Protein AF-A0A947G4M3-F1 (afdb_monomer_lite)

Foldseek 3Di:
DDDDDDDPPPPPPPPPPPPPPPPPPQAFFQAPLFPLCVVVQLFRWGFWDWDDDPPDLKIKIKTWTRKLDDFQFDRDQQKKKKKKKWAAAPDPDDIQIKIWIWGWDDGSFIKIWIFIGSVPDTQFIWIDTAQDFTATDQVDDDDDDPDDDRNGFKIKHKGKDQDPHFALVQLVLQLLVVCLVCVVVFDADPLLATPDDLLRLQLSLVSRQFNDPDSPDDTHGRGGPRPPMMIIMMMMMGRNVSRHPNHDDMAIKMWMDGPRFTQAIGRGHCQLNQQQLSNPNPVVVSSVRSRVCGRCPDPVCNVVSVVSNSNSVSHNVSSPPVPD

Secondary structure (DSSP, 8-state):
------------------------------TT-SHHHHT-TTT-EEEEEEEEPTTSSEEEEEEEESTTPPTTPPPPSSEEEEEEEEEE-SSSSPPEEEEEEEEEESSSS-EEEEEEE-SSSEEEEEEEETTS-EEPPPSS-----TTSPP-SSEEEEEEEEE------HHHHHHHHHHHHHHGGG--B-TTS-B---HHHHHHHHHHHTEE-SSTTS-PEEP--TTTT-EEEEEEEEEEGGGS-TT-SEEEEEEEEEETTEEEEEESSTTHHHHHSSTT-S-HHHHHHHHHHHHT--SGGGGGGGHHHHHHHHHHHHTT-TT--

pLDDT: mean 82.11, std 19.05, range [27.27, 98.81]

Sequence (324 aa):
MKRLVFILAGIAALVTGYLVIPQHAPEAADHADSPALSTNAAADIADVYAFTNNGSNKVNLIMTFDRGAAAGTDFDTTTNYTFNLASSDGGTGTAVNYTVDCTFAGSGTQTIDCVLSDGTNDIATISGNVGDDLCSAGGGGGGGGGGGGCAGDLRALADVFDDPFFFNAAGFVETVGTVKSVASTLEFNDQGCPDLDADTAGALAGCLGSACDDFGGDNGAASDSFAGQNVRAIVLQVTRDSIDGGGDILAFWGSTAQGGNQIDRAGRPAISTALVGTFDGDSTAGDARKDAYNAAADRSMWQSFAADIQTSLAILDALDSSGE

Structure (mmCIF, N/CA/C/O backbone):
data_AF-A0A947G4M3-F1
#
_entry.id   AF-A0A947G4M3-F1
#
loop_
_atom_site.group_PDB
_atom_site.id
_atom_site.type_symbol
_atom_site.label_atom_id
_atom_site.label_alt_id
_atom_site.label_comp_id
_atom_site.label_asym_id
_atom_site.label_entity_id
_atom_site.label_seq_id
_atom_site.pdbx_PDB_ins_code
_atom_site.Cartn_x
_atom_site.Cartn_y
_atom_site.Cartn_z
_atom_site.occupancy
_atom_site.B_iso_or_equiv
_atom_site.auth_seq_id
_atom_site.auth_comp_id
_atom_site.auth_asym_id
_atom_site.auth_atom_id
_atom_site.pdbx_PDB_model_num
ATOM 1 N N . MET A 1 1 ? -29.381 -73.019 -27.266 1.00 34.22 1 MET A N 1
ATOM 2 C CA . MET A 1 1 ? -28.160 -72.766 -28.061 1.00 34.22 1 MET A CA 1
ATOM 3 C C . MET A 1 1 ? -27.805 -71.291 -27.955 1.00 34.22 1 MET A C 1
ATOM 5 O O . MET A 1 1 ? -28.628 -70.505 -28.383 1.00 34.22 1 MET A O 1
ATOM 9 N N . LYS A 1 2 ? -26.599 -70.986 -27.439 1.00 31.97 2 LYS A N 1
ATOM 10 C CA . LYS A 1 2 ? -25.806 -69.738 -27.582 1.00 31.97 2 LYS A CA 1
ATOM 11 C C . LYS A 1 2 ? -26.442 -68.428 -27.062 1.00 31.97 2 LYS A C 1
ATOM 13 O O . LYS A 1 2 ? -27.565 -68.127 -27.406 1.00 31.97 2 LYS A O 1
ATOM 18 N N . ARG A 1 3 ? -25.784 -67.533 -26.324 1.00 30.86 3 ARG A N 1
ATOM 19 C CA . ARG A 1 3 ? -24.483 -67.432 -25.637 1.00 30.86 3 ARG A CA 1
ATOM 20 C C . ARG A 1 3 ? -24.624 -66.184 -24.741 1.00 30.86 3 ARG A C 1
ATOM 22 O O . ARG A 1 3 ? -25.141 -65.179 -25.215 1.00 30.86 3 ARG A O 1
ATOM 29 N N . LEU A 1 4 ? -24.179 -66.263 -23.486 1.00 37.31 4 LEU A N 1
ATOM 30 C CA . LEU A 1 4 ? -23.982 -65.105 -22.608 1.00 37.31 4 LEU A CA 1
ATOM 31 C C . LEU A 1 4 ? -23.005 -64.113 -23.257 1.00 37.31 4 LEU A C 1
ATOM 33 O O . LEU A 1 4 ? -21.943 -64.527 -23.722 1.00 37.31 4 LEU A O 1
ATOM 37 N N . VAL A 1 5 ? -23.332 -62.823 -23.209 1.00 35.22 5 VAL A N 1
ATOM 38 C CA . VAL A 1 5 ? -22.374 -61.726 -23.387 1.00 35.22 5 VAL A CA 1
ATOM 39 C C . VAL A 1 5 ? -22.570 -60.776 -22.209 1.00 35.22 5 VAL A C 1
ATOM 41 O O . VAL A 1 5 ? -23.589 -60.100 -22.109 1.00 35.22 5 VAL A O 1
ATOM 44 N N . PHE A 1 6 ? -21.605 -60.781 -21.291 1.00 35.03 6 PHE A N 1
ATOM 45 C CA . PHE A 1 6 ? -21.450 -59.761 -20.261 1.00 35.03 6 PHE A CA 1
ATOM 46 C C . PHE A 1 6 ? -20.849 -58.512 -20.915 1.00 35.03 6 PHE A C 1
ATOM 48 O O . PHE A 1 6 ? -19.744 -58.582 -21.449 1.00 35.03 6 PHE A O 1
ATOM 55 N N . ILE A 1 7 ? -21.549 -57.379 -20.853 1.00 35.72 7 ILE A N 1
ATOM 56 C CA . ILE A 1 7 ? -20.948 -56.057 -21.059 1.00 35.72 7 ILE A CA 1
ATOM 57 C C . ILE A 1 7 ? -21.072 -55.316 -19.731 1.00 35.72 7 ILE A C 1
ATOM 59 O O . ILE A 1 7 ? -22.136 -54.821 -19.370 1.00 35.72 7 ILE A O 1
ATOM 63 N N . LEU A 1 8 ? -19.970 -55.298 -18.984 1.00 34.06 8 LEU A N 1
ATOM 64 C CA . LEU A 1 8 ? -19.735 -54.362 -17.892 1.00 34.06 8 LEU A CA 1
ATOM 65 C C . LEU A 1 8 ? -19.550 -52.972 -18.513 1.00 34.06 8 LEU A C 1
ATOM 67 O O . LEU A 1 8 ? -18.467 -52.640 -18.984 1.00 34.06 8 LEU A O 1
ATOM 71 N N . ALA A 1 9 ? -20.613 -52.172 -18.536 1.00 35.53 9 ALA A N 1
ATOM 72 C CA . ALA A 1 9 ? -20.498 -50.733 -18.722 1.00 35.53 9 ALA A CA 1
ATOM 73 C C . ALA A 1 9 ? -20.225 -50.113 -17.345 1.00 35.53 9 ALA A C 1
ATOM 75 O O . ALA A 1 9 ? -21.141 -49.857 -16.567 1.00 35.53 9 ALA A O 1
ATOM 76 N N . GLY A 1 10 ? -18.941 -49.946 -17.023 1.00 31.30 10 GLY A N 1
ATOM 77 C CA . GLY A 1 10 ? -18.511 -49.120 -15.903 1.00 31.30 10 GLY A CA 1
ATOM 78 C C . GLY A 1 10 ? -18.852 -47.665 -16.202 1.00 31.30 10 GLY A C 1
ATOM 79 O O . GLY A 1 10 ? -18.231 -47.044 -17.060 1.00 31.30 10 GLY A O 1
ATOM 80 N N . ILE A 1 11 ? -19.852 -47.131 -15.506 1.00 36.38 11 ILE A N 1
ATOM 81 C CA . ILE A 1 11 ? -20.107 -45.693 -15.447 1.00 36.38 11 ILE A CA 1
ATOM 82 C C . ILE A 1 11 ? -19.030 -45.113 -14.528 1.00 36.38 11 ILE A C 1
ATOM 84 O O . ILE A 1 11 ? -19.179 -45.088 -13.309 1.00 36.38 11 ILE A O 1
ATOM 88 N N . ALA A 1 12 ? -17.909 -44.697 -15.112 1.00 34.16 12 ALA A N 1
ATOM 89 C CA . ALA A 1 12 ? -17.007 -43.762 -14.461 1.00 34.16 12 ALA A CA 1
ATOM 90 C C . ALA A 1 12 ? -17.687 -42.388 -14.506 1.00 34.16 12 ALA A C 1
ATOM 92 O O . ALA A 1 12 ? -17.648 -41.693 -15.520 1.00 34.16 12 ALA A O 1
ATOM 93 N N . ALA A 1 13 ? -18.375 -42.030 -13.422 1.00 36.47 13 ALA A N 1
ATOM 94 C CA . ALA A 1 13 ? -18.811 -40.664 -13.189 1.00 36.47 13 ALA A CA 1
ATOM 95 C C . ALA A 1 13 ? -17.555 -39.806 -12.981 1.00 36.47 13 ALA A C 1
ATOM 97 O O . ALA A 1 13 ? -16.983 -39.769 -11.894 1.00 36.47 13 ALA A O 1
ATOM 98 N N . LEU A 1 14 ? -17.095 -39.159 -14.052 1.00 34.31 14 LEU A N 1
ATOM 99 C CA . LEU A 1 14 ? -16.102 -38.098 -13.980 1.00 34.31 14 LEU A CA 1
ATOM 100 C C . LEU A 1 14 ? -16.810 -36.870 -13.392 1.00 34.31 14 LEU A C 1
ATOM 102 O O . LEU A 1 14 ? -17.376 -36.047 -14.105 1.00 34.31 14 LEU A O 1
ATOM 106 N N . VAL A 1 15 ? -16.855 -36.802 -12.062 1.00 35.06 15 VAL A N 1
ATOM 107 C CA . VAL A 1 15 ? -17.180 -35.571 -11.344 1.00 35.06 15 VAL A CA 1
ATOM 108 C C . VAL A 1 15 ? -15.937 -34.699 -11.442 1.00 35.06 15 VAL A C 1
ATOM 110 O O . VAL A 1 15 ? -15.030 -34.786 -10.618 1.00 35.06 15 VAL A O 1
ATOM 113 N N . THR A 1 16 ? -15.858 -33.891 -12.496 1.00 40.84 16 THR A N 1
ATOM 114 C CA . THR A 1 16 ? -14.915 -32.776 -12.555 1.00 40.84 16 THR A CA 1
ATOM 115 C C . THR A 1 16 ? -15.426 -31.725 -11.574 1.00 40.84 16 THR A C 1
ATOM 117 O O . THR A 1 16 ? -16.163 -30.813 -11.939 1.00 40.84 16 THR A O 1
ATOM 120 N N . GLY A 1 17 ? -15.114 -31.913 -10.292 1.00 33.78 17 GLY A N 1
ATOM 121 C CA . GLY A 1 17 ? -15.276 -30.879 -9.286 1.00 33.78 17 GLY A CA 1
ATOM 122 C C . GLY A 1 17 ? -14.317 -29.750 -9.629 1.00 33.78 17 GLY A C 1
ATOM 123 O O . GLY A 1 17 ? -13.141 -29.812 -9.285 1.00 33.78 17 GLY A O 1
ATOM 124 N N . TYR A 1 18 ? -14.806 -28.741 -10.346 1.00 29.23 18 TYR A N 1
ATOM 125 C CA . TYR A 1 18 ? -14.181 -27.430 -10.309 1.00 29.23 18 TYR A CA 1
ATOM 126 C C . TYR A 1 18 ? -14.318 -26.946 -8.870 1.00 29.23 18 TYR A C 1
ATOM 128 O O . TYR A 1 18 ? -15.398 -26.549 -8.434 1.00 29.23 18 TYR A O 1
ATOM 136 N N . LEU A 1 19 ? -13.226 -27.045 -8.117 1.00 27.27 19 LEU A N 1
ATOM 137 C CA . LEU A 1 19 ? -13.048 -26.268 -6.906 1.00 27.27 19 LEU A CA 1
ATOM 138 C C . LEU A 1 19 ? -13.028 -24.806 -7.371 1.00 27.27 19 LEU A C 1
ATOM 140 O O . LEU A 1 19 ? -12.007 -24.304 -7.838 1.00 27.27 19 LEU A O 1
ATOM 144 N N . VAL A 1 20 ? -14.185 -24.146 -7.342 1.00 27.91 20 VAL A N 1
ATOM 145 C CA . VAL A 1 20 ? -14.238 -22.687 -7.360 1.00 27.91 20 VAL A CA 1
ATOM 146 C C . VAL A 1 20 ? -13.689 -22.288 -6.002 1.00 27.91 20 VAL A C 1
ATOM 148 O O . VAL A 1 20 ? -14.413 -22.268 -5.014 1.00 27.91 20 VAL A O 1
ATOM 151 N N . ILE A 1 21 ? -12.374 -22.093 -5.931 1.00 28.89 21 ILE A N 1
ATOM 152 C CA . ILE A 1 21 ? -11.788 -21.341 -4.832 1.00 28.89 21 ILE A CA 1
ATOM 153 C C . ILE A 1 21 ? -12.381 -19.941 -5.016 1.00 28.89 21 ILE A C 1
ATOM 155 O O . ILE A 1 21 ? -12.130 -19.356 -6.075 1.00 28.89 21 ILE A O 1
ATOM 159 N N . PRO A 1 22 ? -13.219 -19.424 -4.097 1.00 28.89 22 PRO A N 1
ATOM 160 C CA . PRO A 1 22 ? -13.542 -18.008 -4.115 1.00 28.89 22 PRO A CA 1
ATOM 161 C C . PRO A 1 22 ? -12.207 -17.271 -4.150 1.00 28.89 22 PRO A C 1
ATOM 163 O O . PRO A 1 22 ? -11.372 -17.421 -3.254 1.00 28.89 22 PRO A O 1
ATOM 166 N N . GLN A 1 23 ? -11.962 -16.574 -5.257 1.00 29.42 23 GLN A N 1
ATOM 167 C CA . GLN A 1 23 ? -10.888 -15.606 -5.338 1.00 29.42 23 GLN A CA 1
ATOM 168 C C . GLN A 1 23 ? -11.319 -14.495 -4.392 1.00 29.42 23 GLN A C 1
ATOM 170 O O . GLN A 1 23 ? -12.015 -13.575 -4.800 1.00 29.42 23 GLN A O 1
ATOM 175 N N . HIS A 1 24 ? -11.017 -14.654 -3.104 1.00 28.59 24 HIS A N 1
ATOM 176 C CA . HIS A 1 24 ? -11.050 -13.548 -2.170 1.00 28.59 24 HIS A CA 1
ATOM 177 C C . HIS A 1 24 ? -9.995 -12.584 -2.703 1.00 28.59 24 HIS A C 1
ATOM 179 O O . HIS A 1 24 ? -8.794 -12.819 -2.545 1.00 28.59 24 HIS A O 1
ATOM 185 N N . ALA A 1 25 ? -10.440 -11.574 -3.451 1.00 33.16 25 ALA A N 1
ATOM 186 C CA . ALA A 1 25 ? -9.630 -10.391 -3.623 1.00 33.16 25 ALA A CA 1
ATOM 187 C C . ALA A 1 25 ? -9.327 -9.905 -2.196 1.00 33.16 25 ALA A C 1
ATOM 189 O O . ALA A 1 25 ? -10.236 -9.888 -1.365 1.00 33.16 25 ALA A O 1
ATOM 190 N N . PRO A 1 26 ? -8.063 -9.650 -1.836 1.00 29.12 26 PRO A N 1
ATOM 191 C CA . PRO A 1 26 ? -7.777 -9.018 -0.563 1.00 29.12 26 PRO A CA 1
ATOM 192 C C . PRO A 1 26 ? -8.456 -7.646 -0.571 1.00 29.12 26 PRO A C 1
ATOM 194 O O . PRO A 1 26 ? -8.062 -6.755 -1.314 1.00 29.12 26 PRO A O 1
ATOM 197 N N . GLU A 1 27 ? -9.517 -7.541 0.218 1.00 38.78 27 GLU A N 1
ATOM 198 C CA . GLU A 1 27 ? -10.334 -6.356 0.417 1.00 38.78 27 GLU A CA 1
ATOM 199 C C . GLU A 1 27 ? -9.855 -5.677 1.716 1.00 38.78 27 GLU A C 1
ATOM 201 O 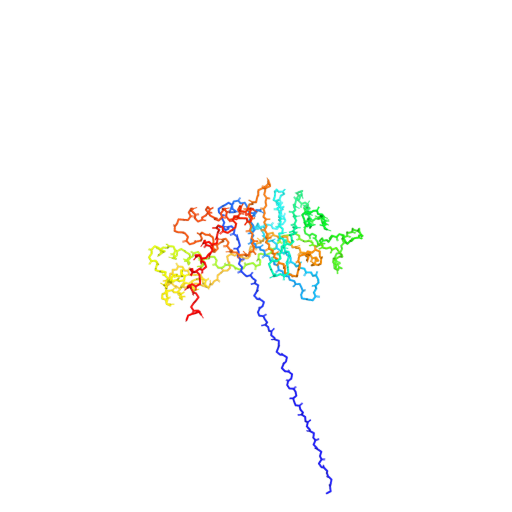O . GLU A 1 27 ? -10.252 -6.082 2.807 1.00 38.78 27 GLU A O 1
ATOM 206 N N . ALA A 1 28 ? -8.992 -4.659 1.622 1.00 44.38 28 ALA A N 1
ATOM 207 C CA . ALA A 1 28 ? -8.872 -3.620 2.659 1.00 44.38 28 ALA A CA 1
ATOM 208 C C . ALA A 1 28 ? -8.360 -2.272 2.050 1.00 44.38 28 ALA A C 1
ATOM 210 O O . ALA A 1 28 ? -7.833 -2.345 0.951 1.00 44.38 28 ALA A O 1
ATOM 211 N N . ALA A 1 29 ? -8.508 -1.110 2.734 1.00 51.3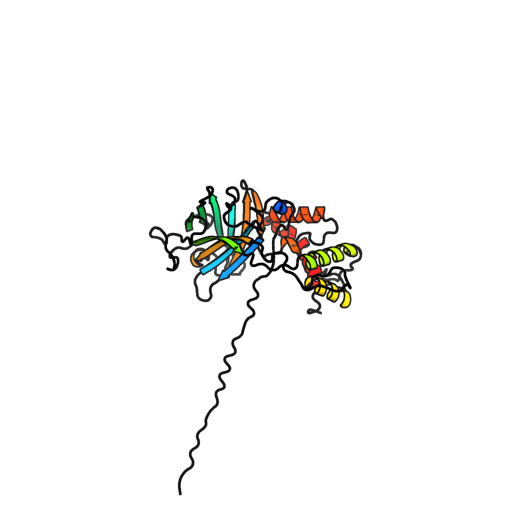8 29 ALA A N 1
ATOM 212 C CA . ALA A 1 29 ? -8.031 0.243 2.326 1.00 51.38 29 ALA A CA 1
ATOM 213 C C . ALA A 1 29 ? -7.074 0.854 3.338 1.00 51.38 29 ALA A C 1
ATOM 215 O O . ALA A 1 29 ? -7.408 0.946 4.520 1.00 51.38 29 ALA A O 1
ATOM 216 N N . ASP A 1 30 ? -5.974 1.418 2.863 1.00 57.88 30 ASP A N 1
ATOM 217 C CA . ASP A 1 30 ? -5.115 2.342 3.617 1.00 57.88 30 ASP A CA 1
ATOM 218 C C . ASP A 1 30 ? -5.505 3.822 3.418 1.00 57.88 30 ASP A C 1
ATOM 220 O O . ASP A 1 30 ? -4.812 4.750 3.809 1.00 57.88 30 ASP A O 1
ATOM 224 N N . HIS A 1 31 ? -6.680 4.048 2.832 1.00 73.12 31 HIS A N 1
ATOM 225 C CA . HIS A 1 31 ? -7.062 5.337 2.292 1.00 73.12 31 HIS A CA 1
ATOM 226 C C . HIS A 1 31 ? -7.220 6.471 3.320 1.00 73.12 31 HIS A C 1
ATOM 228 O O . HIS A 1 31 ? -8.205 6.484 4.067 1.00 73.12 31 HIS A O 1
ATOM 234 N N . ALA A 1 32 ? -6.370 7.508 3.245 1.00 79.56 32 ALA A N 1
ATOM 235 C CA . ALA A 1 32 ? -6.415 8.682 4.124 1.00 79.56 32 ALA A CA 1
ATOM 236 C C . ALA A 1 32 ? -6.554 8.277 5.601 1.00 79.56 32 ALA A C 1
ATOM 238 O O . ALA A 1 32 ? -7.333 8.859 6.365 1.00 79.56 32 ALA A O 1
ATOM 239 N N . ASP A 1 33 ? -5.836 7.221 5.960 1.00 79.81 33 ASP A N 1
ATOM 240 C CA . ASP A 1 33 ? -5.835 6.572 7.261 1.00 79.81 33 ASP A CA 1
ATOM 241 C C . ASP A 1 33 ? -5.362 7.515 8.382 1.00 79.81 33 ASP A C 1
ATOM 243 O O . ASP A 1 33 ? -5.795 7.344 9.528 1.00 79.81 33 ASP A O 1
ATOM 247 N N . SER A 1 34 ? -4.553 8.531 8.052 1.00 84.25 34 SER A N 1
ATOM 248 C CA . SER A 1 34 ? -3.981 9.522 8.965 1.00 84.25 34 SER A CA 1
ATOM 249 C C . SER A 1 34 ? -4.257 10.987 8.559 1.00 84.25 34 SER A C 1
ATOM 251 O O . SER A 1 34 ? -4.496 11.299 7.382 1.00 84.25 34 SER A O 1
ATOM 253 N N . PRO A 1 35 ? -4.199 11.949 9.508 1.00 84.94 35 PRO A N 1
ATOM 254 C CA . PRO A 1 35 ? -4.380 13.364 9.187 1.00 84.94 35 PRO A CA 1
ATOM 255 C C . PRO A 1 35 ? -3.381 13.893 8.160 1.00 84.94 35 PRO A C 1
ATOM 257 O O . PRO A 1 35 ? -3.775 14.679 7.296 1.00 84.94 35 PRO A O 1
ATOM 260 N N . ALA A 1 36 ? -2.109 13.485 8.229 1.00 86.38 36 ALA A N 1
ATOM 261 C CA . ALA A 1 36 ? -1.101 13.942 7.277 1.00 86.38 36 ALA A CA 1
ATOM 262 C C . ALA A 1 36 ? -1.487 13.576 5.833 1.00 86.38 36 ALA A C 1
ATOM 264 O O . ALA A 1 36 ? -1.457 14.437 4.946 1.00 86.38 36 ALA A O 1
ATOM 265 N N . LEU A 1 37 ? -1.935 12.339 5.616 1.00 88.81 37 LEU A N 1
ATOM 266 C CA . LEU A 1 37 ? -2.274 11.814 4.292 1.00 88.81 37 LEU A CA 1
ATOM 267 C C . LEU A 1 37 ? -3.591 12.364 3.7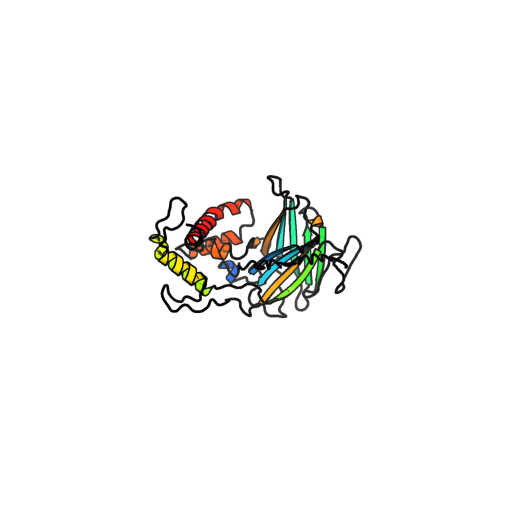53 1.00 88.81 37 LEU A C 1
ATOM 269 O O . LEU A 1 37 ? -3.696 12.645 2.560 1.00 88.81 37 LEU A O 1
ATOM 273 N N . SER A 1 38 ? -4.530 12.720 4.638 1.00 81.19 38 SER A N 1
ATOM 274 C CA . SER A 1 38 ? -5.756 13.433 4.250 1.00 81.19 38 SER A CA 1
ATOM 275 C C . SER A 1 38 ? -5.500 14.765 3.518 1.00 81.19 38 SER A C 1
ATOM 277 O O . SER A 1 38 ? -6.379 15.269 2.815 1.00 81.19 38 SER A O 1
ATOM 279 N N . THR A 1 39 ? -4.296 15.333 3.665 1.00 85.38 39 THR A N 1
ATOM 280 C CA . THR A 1 39 ? -3.872 16.588 3.022 1.00 85.38 39 THR A CA 1
ATOM 281 C C . THR A 1 39 ? -2.834 16.410 1.910 1.00 85.38 39 THR A C 1
ATOM 283 O O . THR A 1 39 ? -2.484 17.392 1.256 1.00 85.38 39 THR A O 1
ATOM 286 N N . ASN A 1 40 ? -2.360 15.184 1.666 1.00 92.00 40 ASN A N 1
ATOM 287 C CA . ASN A 1 40 ? -1.305 14.872 0.700 1.00 92.00 40 ASN A CA 1
ATOM 288 C C . ASN A 1 40 ? -1.665 13.631 -0.127 1.00 92.00 40 ASN A C 1
ATOM 290 O O . ASN A 1 40 ? -0.992 12.606 -0.058 1.00 92.00 40 ASN A O 1
ATOM 294 N N . ALA A 1 41 ? -2.728 13.746 -0.926 1.00 91.38 41 ALA A N 1
ATOM 295 C CA . ALA A 1 41 ? -3.294 12.629 -1.684 1.00 91.38 41 ALA A CA 1
ATOM 296 C C . ALA A 1 41 ? -2.282 11.933 -2.616 1.00 91.38 41 ALA A C 1
ATOM 298 O O . ALA A 1 41 ? -2.358 10.729 -2.818 1.00 91.38 41 ALA A O 1
ATOM 299 N N . ALA A 1 42 ? -1.292 12.662 -3.141 1.00 94.62 42 ALA A N 1
ATOM 300 C CA . ALA A 1 42 ? -0.253 12.082 -3.990 1.00 94.62 42 ALA A CA 1
ATOM 301 C C . ALA A 1 42 ? 0.649 11.071 -3.260 1.00 94.62 42 ALA A C 1
ATOM 303 O O . ALA A 1 42 ? 1.174 10.159 -3.890 1.00 94.62 42 ALA A O 1
ATOM 304 N N . ALA A 1 43 ? 0.846 11.244 -1.952 1.00 95.38 43 ALA A N 1
ATOM 305 C CA . ALA A 1 43 ? 1.649 10.346 -1.129 1.00 95.38 43 ALA A CA 1
ATOM 306 C C . ALA A 1 43 ? 0.803 9.327 -0.345 1.00 95.38 43 ALA A C 1
ATOM 308 O O . ALA A 1 43 ? 1.383 8.405 0.216 1.00 95.38 43 ALA A O 1
ATOM 309 N N . ASP A 1 44 ? -0.521 9.497 -0.311 1.00 93.75 44 ASP A N 1
ATOM 310 C CA . ASP A 1 44 ? -1.500 8.605 0.325 1.00 93.75 44 ASP A CA 1
ATOM 311 C C . ASP A 1 44 ? -1.641 7.325 -0.504 1.00 93.75 44 ASP A C 1
ATOM 313 O O . ASP A 1 44 ? -2.280 7.328 -1.563 1.00 93.75 44 ASP A O 1
ATOM 317 N N . ILE A 1 45 ? -0.994 6.249 -0.057 1.00 94.62 45 ILE A N 1
ATOM 318 C CA . ILE A 1 45 ? -1.175 4.917 -0.621 1.00 94.62 45 ILE A CA 1
ATOM 319 C C . ILE A 1 45 ? -2.609 4.507 -0.302 1.00 94.62 45 ILE A C 1
ATOM 321 O O . ILE A 1 45 ? -3.025 4.479 0.846 1.00 94.62 45 ILE A O 1
ATOM 325 N N . ALA A 1 46 ? -3.378 4.171 -1.331 1.00 91.25 46 ALA A N 1
ATOM 326 C CA . ALA A 1 46 ? -4.679 3.559 -1.127 1.00 91.25 46 ALA A CA 1
ATOM 327 C C . ALA A 1 46 ? -4.474 2.088 -0.755 1.00 91.25 46 ALA A C 1
ATOM 329 O O . ALA A 1 46 ? -4.825 1.676 0.345 1.00 91.25 46 ALA A O 1
ATOM 330 N N . ASP A 1 47 ? -3.821 1.311 -1.625 1.00 90.19 47 ASP A N 1
ATOM 331 C CA . ASP A 1 47 ? -3.598 -0.117 -1.414 1.00 90.19 47 ASP A CA 1
ATOM 332 C C . ASP A 1 47 ? -2.304 -0.621 -2.043 1.00 90.19 47 ASP A C 1
ATOM 334 O O . ASP A 1 47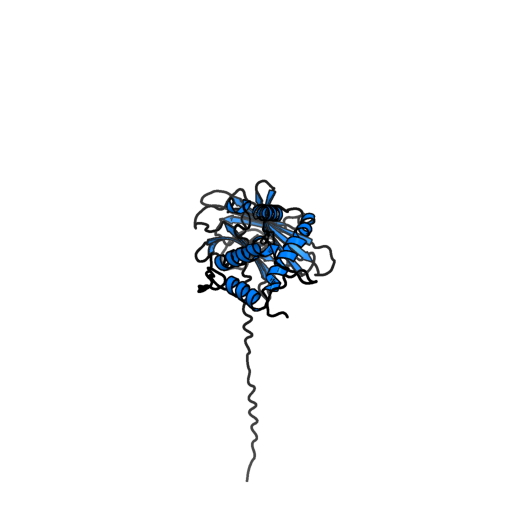 ? -1.711 -0.025 -2.949 1.00 90.19 47 ASP A O 1
ATOM 338 N N . VAL A 1 48 ? -1.924 -1.825 -1.614 1.00 92.75 48 VAL A N 1
ATOM 339 C CA . VAL A 1 48 ? -0.864 -2.608 -2.236 1.00 92.75 48 VAL A CA 1
ATOM 340 C C . VAL A 1 48 ? -1.335 -4.030 -2.533 1.00 92.75 48 VAL A C 1
ATOM 342 O O . VAL A 1 48 ? -1.948 -4.692 -1.695 1.00 92.75 48 VAL A O 1
ATOM 345 N N . TYR A 1 49 ? -0.998 -4.535 -3.719 1.00 92.81 49 TYR A N 1
ATOM 346 C CA . TYR A 1 49 ? -1.331 -5.892 -4.154 1.00 92.81 49 TYR A CA 1
ATOM 347 C C . TYR A 1 49 ? -0.074 -6.620 -4.613 1.00 92.81 49 TYR A C 1
ATOM 349 O O . TYR A 1 49 ? 0.739 -6.064 -5.349 1.00 92.81 49 TYR A O 1
ATOM 357 N N . ALA A 1 50 ? 0.065 -7.888 -4.227 1.00 93.25 50 ALA A N 1
ATOM 358 C CA . ALA A 1 50 ? 1.123 -8.760 -4.721 1.00 93.25 50 ALA A CA 1
ATOM 359 C C . ALA A 1 50 ? 0.584 -10.159 -5.006 1.00 93.25 50 ALA A C 1
ATOM 361 O O . ALA A 1 50 ? -0.041 -10.787 -4.151 1.00 93.25 50 ALA A O 1
ATOM 362 N N . PHE A 1 51 ? 0.838 -10.664 -6.211 1.00 92.81 51 PHE A N 1
ATOM 363 C CA . PHE A 1 51 ? 0.416 -12.005 -6.608 1.00 92.81 51 PHE A CA 1
ATOM 364 C C . PHE A 1 51 ? 1.284 -12.559 -7.736 1.00 92.81 51 PHE A C 1
ATOM 366 O O . PHE A 1 51 ? 1.798 -11.830 -8.583 1.00 92.81 51 PHE A O 1
ATOM 373 N N . THR A 1 52 ? 1.427 -13.880 -7.777 1.00 89.88 52 THR A N 1
ATOM 374 C CA . THR A 1 52 ? 2.134 -14.576 -8.859 1.00 89.88 52 THR A CA 1
ATOM 375 C C . THR A 1 52 ? 1.150 -15.055 -9.918 1.00 89.88 52 THR A C 1
ATOM 377 O O . THR A 1 52 ? 0.018 -15.428 -9.604 1.00 89.88 52 THR A O 1
ATOM 380 N N . ASN A 1 53 ? 1.573 -15.097 -11.185 1.00 80.94 53 ASN A N 1
ATOM 381 C CA . ASN A 1 53 ? 0.799 -15.838 -12.182 1.00 80.94 53 ASN A CA 1
ATOM 382 C C . ASN A 1 53 ? 1.175 -17.317 -12.062 1.00 80.94 53 ASN A C 1
ATOM 384 O O . ASN A 1 53 ? 2.356 -17.666 -12.156 1.00 80.94 53 ASN A O 1
ATOM 388 N N . ASN A 1 54 ? 0.182 -18.182 -11.856 1.00 79.38 54 ASN A N 1
ATOM 389 C CA . ASN A 1 54 ? 0.401 -19.612 -11.655 1.00 79.38 54 ASN A CA 1
ATOM 390 C C . ASN A 1 54 ? 1.230 -20.220 -12.805 1.00 79.38 54 ASN A C 1
ATOM 392 O O . ASN A 1 54 ? 0.908 -20.035 -13.979 1.00 79.38 54 ASN A O 1
ATOM 396 N N . GLY A 1 55 ? 2.308 -20.930 -12.463 1.00 74.00 55 GLY A N 1
ATOM 397 C CA . GLY A 1 55 ? 3.223 -21.546 -13.427 1.00 74.00 55 GLY A CA 1
ATOM 398 C C . GLY A 1 55 ? 4.136 -20.571 -14.183 1.00 74.00 55 GLY A C 1
ATOM 399 O O . GLY A 1 55 ? 4.834 -21.001 -15.098 1.00 74.00 55 GLY A O 1
ATOM 400 N N . SER A 1 56 ? 4.148 -19.282 -13.828 1.00 81.69 56 SER A N 1
ATOM 401 C CA . SER A 1 56 ? 5.056 -18.286 -14.405 1.00 81.69 56 SER A CA 1
ATOM 402 C C . SER A 1 56 ? 6.196 -17.929 -13.451 1.00 81.69 56 SER A C 1
ATOM 404 O O . SER A 1 56 ? 6.056 -18.028 -12.233 1.00 81.69 56 SER A O 1
ATOM 406 N N . ASN A 1 57 ? 7.289 -17.414 -14.013 1.00 88.94 57 ASN A N 1
ATOM 407 C CA . ASN A 1 57 ? 8.391 -16.833 -13.252 1.00 88.94 57 ASN A CA 1
ATOM 408 C C . ASN A 1 57 ? 8.191 -15.334 -12.954 1.00 88.94 57 ASN A C 1
ATOM 410 O O . ASN A 1 57 ? 9.130 -14.543 -13.040 1.00 88.94 57 ASN A O 1
ATOM 414 N N . LYS A 1 58 ? 6.944 -14.906 -12.734 1.00 90.12 58 LYS A N 1
ATOM 415 C CA . LYS A 1 58 ? 6.577 -13.491 -12.645 1.00 90.12 58 LYS A CA 1
ATOM 416 C C . LYS A 1 58 ? 5.773 -13.200 -11.381 1.00 90.12 58 LYS A C 1
ATOM 418 O O . LYS A 1 58 ? 4.826 -13.922 -11.054 1.00 90.12 58 LYS A O 1
ATOM 423 N N . VAL A 1 59 ? 6.139 -12.109 -10.719 1.00 93.56 59 VAL A N 1
ATOM 424 C CA . VAL A 1 59 ? 5.417 -11.509 -9.592 1.00 93.56 59 VAL A CA 1
ATOM 425 C C . VAL A 1 59 ? 4.807 -10.207 -10.087 1.00 93.56 59 VAL A C 1
ATOM 427 O O . VAL A 1 59 ? 5.512 -9.395 -10.679 1.00 93.56 59 VAL A O 1
ATOM 430 N N . ASN A 1 60 ? 3.511 -10.013 -9.873 1.00 95.62 60 ASN A N 1
ATOM 431 C CA . ASN A 1 60 ? 2.841 -8.745 -10.128 1.00 95.62 60 ASN A CA 1
ATOM 432 C C . ASN A 1 60 ? 2.749 -7.980 -8.811 1.00 95.62 60 ASN A C 1
ATOM 434 O O . ASN A 1 60 ? 2.388 -8.573 -7.792 1.00 95.62 60 ASN A O 1
ATOM 438 N N . LEU A 1 61 ? 3.076 -6.694 -8.852 1.00 96.81 61 LEU A N 1
ATOM 439 C CA . LEU A 1 61 ? 3.018 -5.774 -7.723 1.00 96.81 61 LEU A CA 1
ATOM 440 C C . LEU A 1 61 ? 2.212 -4.555 -8.157 1.00 96.81 61 LEU A C 1
ATOM 442 O O . LEU A 1 61 ? 2.428 -4.041 -9.251 1.00 96.81 61 LEU A O 1
ATOM 446 N N . ILE A 1 62 ? 1.289 -4.093 -7.330 1.00 97.06 62 ILE A N 1
ATOM 447 C CA . ILE A 1 62 ? 0.477 -2.912 -7.621 1.00 97.06 62 ILE A CA 1
ATOM 448 C C . ILE A 1 62 ? 0.490 -2.030 -6.383 1.00 97.06 62 ILE A C 1
ATOM 450 O O . ILE A 1 62 ? 0.358 -2.542 -5.274 1.00 97.06 62 ILE A O 1
ATOM 454 N N . MET A 1 63 ? 0.660 -0.729 -6.587 1.00 97.19 63 MET A N 1
ATOM 455 C CA . MET A 1 63 ? 0.445 0.303 -5.577 1.00 97.19 63 MET A CA 1
ATOM 456 C C . MET A 1 63 ? -0.567 1.291 -6.144 1.00 97.19 63 MET A C 1
ATOM 458 O O . MET A 1 63 ? -0.327 1.844 -7.222 1.00 97.19 63 MET A O 1
ATOM 462 N N . THR A 1 64 ? -1.682 1.480 -5.447 1.00 95.69 64 THR A N 1
ATOM 463 C CA . THR A 1 64 ? -2.690 2.501 -5.753 1.00 95.69 64 THR A CA 1
ATOM 464 C C . THR A 1 64 ? -2.510 3.697 -4.817 1.00 95.69 64 THR A C 1
ATOM 466 O O . THR A 1 64 ? -2.001 3.540 -3.710 1.00 95.69 64 THR A O 1
ATOM 469 N N . PHE A 1 65 ? -2.851 4.901 -5.271 1.00 95.12 65 PHE A N 1
ATOM 470 C CA . PHE A 1 65 ? -2.706 6.158 -4.520 1.00 95.12 65 PHE A CA 1
ATOM 471 C C . PHE A 1 65 ? -3.553 7.272 -5.153 1.00 95.12 65 PHE A C 1
ATOM 473 O O . PHE A 1 65 ? -4.113 7.084 -6.232 1.00 95.12 65 PHE A O 1
ATOM 480 N N . ASP A 1 66 ? -3.619 8.446 -4.518 1.00 93.25 66 ASP A N 1
ATOM 481 C CA . ASP A 1 66 ? -4.351 9.632 -5.002 1.00 93.25 66 ASP A CA 1
ATOM 482 C C . ASP A 1 66 ? -5.828 9.355 -5.329 1.00 93.25 66 ASP A C 1
ATOM 484 O O . ASP A 1 66 ? -6.258 9.208 -6.476 1.00 93.25 66 ASP A O 1
ATOM 488 N N . ARG A 1 67 ? -6.627 9.280 -4.271 1.00 87.12 67 ARG A N 1
ATOM 489 C CA . ARG A 1 67 ? -8.072 9.018 -4.318 1.00 87.12 67 ARG A CA 1
ATOM 490 C C . ARG A 1 67 ? -8.862 10.021 -5.105 1.00 87.12 67 ARG A C 1
ATOM 492 O O . ARG A 1 67 ? -8.688 11.231 -4.965 1.00 87.12 67 ARG A O 1
ATOM 499 N N . GLY A 1 68 ? -9.833 9.517 -5.848 1.00 86.94 68 GLY A N 1
ATOM 500 C CA . GLY A 1 68 ? -10.655 10.355 -6.702 1.00 86.94 68 GLY A CA 1
ATOM 501 C C . GLY A 1 68 ? -9.831 11.034 -7.796 1.00 86.94 68 GLY A C 1
ATOM 502 O O . GLY A 1 68 ? -10.237 12.097 -8.275 1.00 86.94 68 GLY A O 1
ATOM 503 N N . ALA A 1 69 ? -8.691 10.448 -8.190 1.00 92.12 69 ALA A N 1
ATOM 504 C CA . ALA A 1 69 ? -7.840 10.993 -9.235 1.00 92.12 69 ALA A CA 1
ATOM 505 C C . ALA A 1 69 ? -8.638 11.237 -10.522 1.00 92.12 69 ALA A C 1
ATOM 507 O O . ALA A 1 69 ? -9.300 10.359 -11.086 1.00 92.12 69 ALA A O 1
ATOM 508 N N . ALA A 1 70 ? -8.561 12.464 -11.027 1.00 90.00 70 ALA A N 1
ATOM 509 C CA . ALA A 1 70 ? -9.208 12.812 -12.279 1.00 90.00 70 ALA A CA 1
ATOM 510 C C . ALA A 1 70 ? -8.394 12.273 -13.464 1.00 90.00 70 ALA A C 1
ATOM 512 O O . ALA A 1 70 ? -7.196 12.541 -13.586 1.00 90.00 70 ALA A O 1
ATOM 513 N N . ALA A 1 71 ? -9.056 11.569 -14.383 1.00 86.94 71 ALA A N 1
ATOM 514 C CA . ALA A 1 71 ? -8.427 11.109 -15.617 1.00 86.94 71 ALA A CA 1
ATOM 515 C C . ALA A 1 71 ? -7.802 12.284 -16.395 1.00 86.94 71 ALA A C 1
ATOM 517 O O . ALA A 1 71 ? -8.384 13.367 -16.494 1.00 86.94 71 ALA A O 1
ATOM 518 N N . GLY A 1 72 ? -6.613 12.063 -16.960 1.00 82.12 72 GLY A N 1
ATOM 519 C CA . GLY A 1 72 ? -5.887 13.070 -17.742 1.00 82.12 72 GLY A CA 1
ATOM 520 C C . GLY A 1 72 ? -5.248 14.195 -16.921 1.00 82.12 72 GLY A C 1
ATOM 521 O O . GLY A 1 72 ? -4.853 15.205 -17.501 1.00 82.12 72 GLY A O 1
ATOM 522 N N . THR A 1 73 ? -5.158 14.049 -15.595 1.00 90.12 73 THR A N 1
ATOM 523 C CA . THR A 1 73 ? -4.360 14.941 -14.743 1.00 90.12 73 THR A CA 1
ATOM 524 C C . THR A 1 73 ? -2.987 14.347 -14.452 1.00 90.12 73 THR A C 1
ATOM 526 O O . THR A 1 73 ? -2.829 13.128 -14.366 1.00 90.12 73 THR A O 1
ATOM 529 N N . ASP A 1 74 ? -2.007 15.228 -14.283 1.00 94.50 74 ASP A N 1
ATOM 530 C CA . ASP A 1 74 ? -0.617 14.868 -14.020 1.00 94.50 74 ASP A CA 1
ATOM 531 C C . ASP A 1 74 ? -0.454 14.160 -12.661 1.00 94.50 74 ASP A C 1
ATOM 533 O O . ASP A 1 74 ? -1.066 14.543 -11.666 1.00 94.50 74 ASP A O 1
ATOM 537 N N . PHE A 1 75 ? 0.399 13.140 -12.630 1.00 97.06 75 PHE A N 1
ATOM 538 C CA . PHE A 1 75 ? 0.976 12.547 -11.430 1.00 97.06 75 PHE A CA 1
ATOM 539 C C . PHE A 1 75 ? 1.903 13.553 -10.743 1.00 97.06 75 PHE A C 1
ATOM 541 O O . PHE A 1 75 ? 2.571 14.361 -11.398 1.00 97.06 75 PHE A O 1
ATOM 548 N N . ASP A 1 76 ? 1.981 13.486 -9.416 1.00 96.88 76 ASP A N 1
ATOM 549 C CA . ASP A 1 76 ? 2.891 14.335 -8.656 1.00 96.88 76 ASP A CA 1
ATOM 550 C C . ASP A 1 76 ? 4.359 14.008 -8.966 1.00 96.88 76 ASP A C 1
ATOM 552 O O . ASP A 1 76 ? 4.780 12.851 -8.938 1.00 96.88 76 ASP A O 1
ATOM 556 N N . THR A 1 77 ? 5.152 15.046 -9.233 1.00 97.75 77 THR A N 1
ATOM 557 C CA . THR A 1 77 ? 6.573 14.915 -9.597 1.00 97.75 77 THR A CA 1
ATOM 558 C C . THR A 1 77 ? 7.515 15.071 -8.401 1.00 97.75 77 THR A C 1
ATOM 560 O O . THR A 1 77 ? 8.723 15.219 -8.582 1.00 97.75 77 THR A O 1
ATOM 563 N N . THR A 1 78 ? 6.984 15.158 -7.180 1.00 97.75 78 THR A N 1
ATOM 564 C CA . THR A 1 78 ? 7.765 15.360 -5.947 1.00 97.75 78 THR A CA 1
ATOM 565 C C . THR A 1 78 ? 7.785 14.129 -5.044 1.00 97.75 78 THR A C 1
ATOM 567 O O . THR A 1 78 ? 8.624 14.042 -4.144 1.00 97.75 78 THR A O 1
ATOM 570 N N . THR A 1 79 ? 6.896 13.178 -5.318 1.00 98.31 79 THR A N 1
ATOM 571 C CA . THR A 1 79 ? 6.719 11.930 -4.586 1.00 98.31 79 THR A CA 1
ATOM 572 C C . THR A 1 79 ? 7.519 10.812 -5.249 1.00 98.31 79 THR A C 1
ATOM 574 O O . THR A 1 79 ? 7.418 10.586 -6.455 1.00 98.31 79 THR A O 1
ATOM 577 N N . ASN A 1 80 ? 8.331 10.121 -4.453 1.00 98.38 80 ASN A N 1
ATOM 578 C CA . ASN A 1 80 ? 8.943 8.849 -4.816 1.00 98.38 80 ASN A CA 1
ATOM 579 C C . ASN A 1 80 ? 8.047 7.711 -4.321 1.00 98.38 80 ASN A C 1
ATOM 581 O O . ASN A 1 80 ? 7.613 7.744 -3.169 1.00 98.38 80 ASN A O 1
ATOM 585 N N . TYR A 1 81 ? 7.808 6.722 -5.175 1.00 98.69 81 TYR A N 1
ATOM 586 C CA . TYR A 1 81 ? 6.998 5.544 -4.888 1.00 98.69 81 TYR A CA 1
ATOM 587 C C . TYR A 1 81 ? 7.911 4.322 -4.879 1.00 98.69 81 TYR A C 1
ATOM 589 O O . TYR A 1 81 ? 8.471 3.953 -5.912 1.00 98.69 81 TYR A O 1
ATOM 597 N N . THR A 1 82 ? 8.056 3.681 -3.723 1.00 98.56 82 THR A N 1
ATOM 598 C CA . THR A 1 82 ? 8.979 2.559 -3.542 1.00 98.56 82 THR A CA 1
ATOM 599 C C . THR A 1 82 ? 8.216 1.275 -3.246 1.00 98.56 82 THR A C 1
ATOM 601 O O . THR A 1 82 ? 7.481 1.169 -2.263 1.00 98.56 82 THR A O 1
ATOM 604 N N . PHE A 1 83 ? 8.445 0.259 -4.072 1.00 98.56 83 PHE A N 1
ATOM 605 C CA . PHE A 1 83 ? 8.044 -1.119 -3.814 1.00 98.56 83 PHE A CA 1
ATOM 606 C C . PHE A 1 83 ? 9.190 -1.808 -3.080 1.00 98.56 83 PHE A C 1
ATOM 608 O O . PHE A 1 83 ? 10.226 -2.106 -3.672 1.00 98.56 83 PHE A O 1
ATOM 615 N N . ASN A 1 84 ? 9.021 -2.058 -1.789 1.00 97.50 84 ASN A N 1
ATOM 616 C CA . ASN A 1 84 ? 10.030 -2.695 -0.960 1.00 97.50 84 ASN A CA 1
ATOM 617 C C . ASN A 1 84 ? 9.816 -4.205 -0.953 1.00 97.50 84 ASN A C 1
ATOM 619 O O . ASN A 1 84 ? 8.742 -4.689 -0.592 1.00 97.50 84 ASN A O 1
ATOM 623 N N . LEU A 1 85 ? 10.858 -4.954 -1.298 1.00 96.38 85 LEU A N 1
ATOM 624 C CA . LEU A 1 85 ? 10.822 -6.406 -1.396 1.00 96.38 85 LEU A CA 1
ATOM 625 C C . LEU A 1 85 ? 11.901 -7.024 -0.512 1.00 96.38 85 LEU A C 1
ATOM 627 O O . LEU A 1 85 ? 12.972 -6.449 -0.306 1.00 96.38 85 LEU A O 1
ATOM 631 N N . ALA A 1 86 ? 11.637 -8.222 -0.006 1.00 94.56 86 ALA A N 1
ATOM 632 C CA . ALA A 1 86 ? 12.659 -9.042 0.627 1.00 94.56 86 ALA A CA 1
ATOM 633 C C . ALA A 1 86 ? 12.442 -10.515 0.292 1.00 94.56 86 ALA A C 1
ATOM 635 O O . ALA A 1 86 ? 11.311 -10.989 0.355 1.00 94.56 86 ALA A O 1
ATOM 636 N N . SER A 1 87 ? 13.514 -11.234 -0.030 1.00 95.25 87 SER A N 1
ATOM 637 C CA . SER A 1 87 ? 13.486 -12.682 -0.248 1.00 95.25 87 SER A CA 1
ATOM 638 C C . SER A 1 87 ? 14.157 -13.436 0.891 1.00 95.25 87 SER A C 1
ATOM 640 O O . SER A 1 87 ? 15.163 -12.982 1.443 1.00 95.25 87 SER A O 1
ATOM 642 N N . SER A 1 88 ? 13.602 -14.590 1.249 1.00 94.19 88 SER A N 1
ATOM 643 C CA . SER A 1 88 ? 14.178 -15.512 2.226 1.00 94.19 88 SER A CA 1
ATOM 644 C C . SER A 1 88 ? 13.817 -16.965 1.910 1.00 94.19 88 SER A C 1
ATOM 646 O O . SER A 1 88 ? 12.933 -17.261 1.105 1.00 94.19 88 SER A O 1
ATOM 648 N N . ASP A 1 89 ? 14.476 -17.899 2.589 1.00 90.56 89 ASP A N 1
ATOM 649 C CA . ASP A 1 89 ? 14.152 -19.326 2.563 1.00 90.56 89 ASP A CA 1
ATOM 650 C C . ASP A 1 89 ? 12.951 -19.691 3.463 1.00 90.56 89 ASP A C 1
ATOM 652 O O . ASP A 1 89 ? 12.620 -20.868 3.612 1.00 90.56 89 ASP A O 1
ATOM 656 N N . GLY A 1 90 ? 12.298 -18.697 4.082 1.00 78.62 90 GLY A N 1
ATOM 657 C CA . GLY A 1 90 ? 11.238 -18.891 5.076 1.00 78.62 90 GLY A CA 1
ATOM 658 C C . GLY A 1 90 ? 11.733 -19.358 6.453 1.00 78.62 90 GLY A C 1
ATOM 659 O O . GLY A 1 90 ? 10.915 -19.594 7.343 1.00 78.62 90 GLY A O 1
ATOM 660 N N . GLY A 1 91 ? 13.048 -19.505 6.639 1.00 69.94 91 GLY A N 1
ATOM 661 C CA . GLY A 1 91 ? 13.690 -19.843 7.905 1.00 69.94 91 GLY A CA 1
ATOM 662 C C . GLY A 1 91 ? 14.165 -18.610 8.680 1.00 69.94 91 GLY A C 1
ATOM 663 O O . GLY A 1 91 ? 13.699 -17.492 8.486 1.00 69.94 91 GLY A O 1
ATOM 664 N N . THR A 1 92 ? 15.134 -18.805 9.577 1.00 64.75 92 THR A N 1
ATOM 665 C CA . THR A 1 92 ? 15.789 -17.713 10.325 1.00 64.75 92 THR A CA 1
ATOM 666 C C . THR A 1 92 ? 16.941 -17.064 9.544 1.00 64.75 92 THR A C 1
ATOM 668 O O . THR A 1 92 ? 17.803 -16.424 10.149 1.00 64.75 92 THR A O 1
ATOM 671 N N . GLY A 1 93 ? 17.037 -17.313 8.234 1.00 66.81 93 GLY A N 1
ATOM 672 C CA . GLY A 1 93 ? 18.072 -16.748 7.374 1.00 66.81 93 GLY A CA 1
ATOM 673 C C . GLY A 1 93 ? 17.946 -15.228 7.234 1.00 66.81 93 GLY A C 1
ATOM 674 O O . GLY A 1 93 ? 16.872 -14.654 7.414 1.00 66.81 93 GLY A O 1
ATOM 675 N N . THR A 1 94 ? 19.055 -14.560 6.910 1.00 83.19 94 THR A N 1
ATOM 676 C CA . THR A 1 94 ? 19.042 -13.124 6.600 1.00 83.19 94 THR A CA 1
ATOM 677 C C . THR A 1 94 ? 18.341 -12.904 5.265 1.00 83.19 94 THR A C 1
ATOM 679 O O . THR A 1 94 ? 18.797 -13.418 4.246 1.00 83.19 94 THR A O 1
ATOM 682 N N . ALA A 1 95 ? 17.264 -12.120 5.267 1.00 91.12 95 ALA A N 1
ATOM 683 C CA . ALA A 1 95 ? 16.567 -11.765 4.039 1.00 91.12 95 ALA A CA 1
ATOM 684 C C . ALA A 1 95 ? 17.432 -10.866 3.136 1.00 91.12 95 ALA A C 1
ATOM 686 O O . ALA A 1 95 ? 18.139 -9.979 3.625 1.00 91.12 95 ALA A O 1
ATOM 687 N N . VAL A 1 96 ? 17.342 -11.068 1.822 1.00 94.75 96 VAL A N 1
ATOM 688 C CA . VAL A 1 96 ? 17.949 -10.186 0.813 1.00 94.75 96 VAL A CA 1
ATOM 689 C C . VAL A 1 96 ? 16.898 -9.173 0.379 1.00 94.75 96 VAL A C 1
ATOM 691 O O . VAL A 1 96 ? 15.803 -9.567 -0.015 1.00 94.75 96 VAL A O 1
ATOM 694 N N . ASN A 1 97 ? 17.203 -7.879 0.492 1.00 95.38 97 ASN A N 1
ATOM 695 C CA . ASN A 1 97 ? 16.256 -6.806 0.183 1.00 95.38 97 ASN A CA 1
ATOM 696 C C . ASN A 1 97 ? 16.429 -6.312 -1.256 1.00 95.38 97 ASN A C 1
ATOM 698 O O . ASN A 1 97 ? 17.547 -6.259 -1.761 1.00 95.38 97 ASN A O 1
ATOM 702 N N . TYR A 1 98 ? 15.321 -5.884 -1.853 1.00 98.06 98 TYR A N 1
ATOM 703 C CA . TYR A 1 98 ? 15.273 -5.212 -3.146 1.00 98.06 98 TYR A CA 1
ATOM 704 C C . TYR A 1 98 ? 14.307 -4.029 -3.074 1.00 98.06 98 TYR A C 1
ATOM 706 O O . TYR A 1 98 ? 13.399 -4.015 -2.236 1.00 98.06 98 TYR A O 1
ATOM 714 N N . THR A 1 99 ? 14.467 -3.065 -3.972 1.00 98.25 99 THR A N 1
ATOM 715 C CA . THR A 1 99 ? 13.492 -1.987 -4.180 1.00 98.25 99 THR A CA 1
ATOM 716 C C . THR A 1 99 ? 13.130 -1.875 -5.650 1.00 98.25 99 THR A C 1
ATOM 718 O O . THR A 1 99 ? 13.960 -2.158 -6.511 1.00 98.25 99 THR A O 1
ATOM 721 N N . VAL A 1 100 ? 11.896 -1.461 -5.941 1.00 98.62 100 VAL A N 1
ATOM 722 C CA . VAL A 1 100 ? 11.587 -0.769 -7.195 1.00 98.62 100 VAL A CA 1
ATOM 723 C C . VAL A 1 100 ? 11.200 0.659 -6.856 1.00 98.62 100 VAL A C 1
ATOM 725 O O . VAL A 1 100 ? 10.142 0.877 -6.273 1.00 98.62 100 VAL A O 1
ATOM 728 N N . ASP A 1 101 ? 12.063 1.609 -7.191 1.00 98.50 101 ASP A N 1
ATOM 729 C CA . ASP A 1 101 ? 11.838 3.036 -6.967 1.00 98.50 101 ASP A CA 1
ATOM 730 C C . ASP A 1 101 ? 11.303 3.673 -8.245 1.00 98.50 101 ASP A C 1
ATOM 732 O O . ASP A 1 101 ? 11.947 3.566 -9.291 1.00 98.50 101 ASP A O 1
ATOM 736 N N . CYS A 1 102 ? 10.136 4.312 -8.168 1.00 98.81 102 CYS A N 1
ATOM 737 C CA . CYS A 1 102 ? 9.467 4.944 -9.297 1.00 98.81 102 CYS A CA 1
ATOM 738 C C . CYS A 1 102 ? 9.220 6.439 -9.047 1.00 98.81 102 CYS A C 1
ATOM 740 O O . CYS A 1 102 ? 8.748 6.844 -7.985 1.00 98.81 102 CYS A O 1
ATOM 742 N N . THR A 1 103 ? 9.478 7.262 -10.063 1.00 98.62 103 THR A N 1
ATOM 743 C CA . THR A 1 103 ? 9.250 8.716 -10.039 1.00 98.62 103 THR A CA 1
ATOM 744 C C . THR A 1 103 ? 8.586 9.192 -11.323 1.00 98.62 103 THR A C 1
ATOM 746 O O . THR A 1 103 ? 8.788 8.593 -12.381 1.00 98.62 103 THR A O 1
ATOM 749 N N . PHE A 1 104 ? 7.844 10.297 -11.239 1.00 98.38 104 PHE A N 1
ATOM 750 C CA . PHE A 1 104 ? 7.239 10.953 -12.399 1.00 98.38 104 PHE A CA 1
ATOM 751 C C . PHE A 1 104 ? 7.931 12.274 -12.722 1.00 98.38 104 PHE A C 1
ATOM 753 O O . PHE A 1 104 ? 8.361 13.006 -11.827 1.00 98.38 104 PHE A O 1
ATOM 760 N N . ALA A 1 105 ? 7.997 12.611 -14.009 1.00 97.94 105 ALA A N 1
ATOM 761 C CA . ALA A 1 105 ? 8.568 13.867 -14.477 1.00 97.94 105 ALA A CA 1
ATOM 762 C C . ALA A 1 105 ? 7.748 14.499 -15.610 1.00 97.94 105 ALA A C 1
ATOM 764 O O . ALA A 1 105 ? 7.072 13.823 -16.385 1.00 97.94 105 ALA A O 1
ATOM 765 N N . GLY A 1 106 ? 7.863 15.824 -15.731 1.00 95.94 106 GLY A N 1
ATOM 766 C CA . GLY A 1 106 ? 7.177 16.612 -16.756 1.00 95.94 106 GLY A CA 1
ATOM 767 C C . GLY A 1 106 ? 5.742 16.996 -16.384 1.00 95.94 106 GLY A C 1
ATOM 768 O O . GLY A 1 106 ? 5.297 16.794 -15.256 1.00 95.94 106 GLY A O 1
ATOM 769 N N . SER A 1 107 ? 5.033 17.582 -17.350 1.00 93.69 107 SER A N 1
ATOM 770 C CA . SER A 1 107 ? 3.618 17.950 -17.244 1.00 93.69 107 SER A CA 1
ATOM 771 C C . SER A 1 107 ? 2.903 17.786 -18.587 1.00 93.69 107 SER A C 1
ATOM 773 O O . SER A 1 107 ? 3.504 17.965 -19.653 1.00 93.69 107 SER A O 1
ATOM 775 N N . GLY A 1 108 ? 1.620 17.424 -18.556 1.00 88.88 108 GLY A N 1
ATOM 776 C CA . GLY A 1 108 ? 0.812 17.081 -19.726 1.00 88.88 108 GLY A CA 1
ATOM 777 C C . GLY A 1 108 ? 1.187 15.725 -20.330 1.00 88.88 108 GLY A C 1
ATOM 778 O O . GLY A 1 108 ? 0.437 14.762 -20.219 1.00 88.88 108 GLY A O 1
ATOM 779 N N . THR A 1 109 ? 2.348 15.631 -20.983 1.00 89.06 109 THR A N 1
ATOM 780 C CA . THR A 1 109 ? 2.941 14.336 -21.359 1.00 89.06 109 THR A CA 1
ATOM 781 C C . THR A 1 109 ? 4.022 14.010 -20.345 1.00 89.06 109 THR A C 1
ATOM 783 O O . THR A 1 109 ? 5.147 14.498 -20.453 1.00 89.06 109 THR A O 1
ATOM 786 N N . GLN A 1 110 ? 3.650 13.232 -19.333 1.00 95.88 110 GLN A N 1
ATOM 787 C CA . GLN A 1 110 ? 4.560 12.822 -18.274 1.00 95.88 110 GLN A CA 1
ATOM 788 C C . GLN A 1 110 ? 5.279 11.524 -18.599 1.00 95.88 110 GLN A C 1
ATOM 790 O O . GLN A 1 110 ? 4.756 10.662 -19.310 1.00 95.88 110 GLN A O 1
ATOM 795 N N . THR A 1 111 ? 6.466 11.382 -18.023 1.00 97.69 111 THR A N 1
ATOM 796 C CA . THR A 1 111 ? 7.210 10.128 -18.007 1.00 97.69 111 THR A CA 1
ATOM 797 C C . THR A 1 111 ? 7.181 9.499 -16.626 1.00 97.69 111 THR A C 1
ATOM 799 O O . THR A 1 111 ? 7.106 10.204 -15.620 1.00 97.69 111 THR A O 1
ATOM 802 N N . ILE A 1 112 ? 7.266 8.172 -16.598 1.00 98.19 112 ILE A N 1
ATOM 803 C CA . ILE A 1 112 ? 7.590 7.385 -15.415 1.00 98.19 112 ILE A CA 1
ATOM 804 C C . ILE A 1 112 ? 8.982 6.783 -15.594 1.00 98.19 112 ILE A C 1
ATOM 806 O O . ILE A 1 112 ? 9.295 6.201 -16.637 1.00 98.19 112 ILE A O 1
ATOM 810 N N . ASP A 1 113 ? 9.798 6.913 -14.556 1.00 98.19 113 ASP A N 1
ATOM 811 C CA . ASP A 1 113 ? 11.099 6.272 -14.431 1.00 98.19 113 ASP A CA 1
ATOM 812 C C . ASP A 1 113 ? 11.040 5.296 -13.257 1.00 98.19 113 ASP A C 1
ATOM 814 O O . ASP A 1 113 ? 10.671 5.712 -12.163 1.00 98.19 113 ASP A O 1
ATOM 818 N N . CYS A 1 114 ? 11.389 4.023 -13.473 1.00 98.50 114 CYS A N 1
ATOM 819 C CA . CYS A 1 114 ? 11.425 2.994 -12.429 1.00 98.50 114 CYS A CA 1
ATOM 820 C C . CYS A 1 114 ? 12.758 2.236 -12.428 1.00 98.50 114 CYS A C 1
ATOM 822 O O . CYS A 1 114 ? 13.243 1.828 -13.488 1.00 98.50 114 CYS A O 1
ATOM 824 N N . VAL A 1 115 ? 13.317 1.985 -11.242 1.00 98.12 115 VAL A N 1
ATOM 825 C CA . VAL A 1 115 ? 14.596 1.284 -11.046 1.00 98.12 115 VAL A CA 1
ATOM 826 C C . VAL A 1 115 ? 14.416 0.127 -10.071 1.00 98.12 115 VAL A C 1
ATOM 828 O O . VAL A 1 115 ? 14.122 0.355 -8.905 1.00 98.12 115 VAL A O 1
ATOM 831 N N . LEU A 1 116 ? 14.624 -1.107 -10.538 1.00 98.25 116 LEU A N 1
ATOM 832 C CA . LEU A 1 116 ? 14.762 -2.289 -9.686 1.00 98.25 116 LEU A CA 1
ATOM 833 C C . LEU A 1 116 ? 16.217 -2.404 -9.210 1.00 98.25 116 LEU A C 1
ATOM 835 O O . LEU A 1 116 ? 17.118 -2.462 -10.048 1.00 98.25 116 LEU A O 1
ATOM 839 N N . SER A 1 117 ? 16.447 -2.502 -7.901 1.00 97.56 117 SER A N 1
ATOM 840 C CA . SER A 1 117 ? 17.780 -2.557 -7.284 1.00 97.56 117 SER A CA 1
ATOM 841 C C . SER A 1 117 ? 17.875 -3.616 -6.180 1.00 97.56 117 SER A C 1
ATOM 843 O O . SER A 1 117 ? 16.896 -3.869 -5.481 1.00 97.56 117 SER A O 1
ATOM 845 N N . ASP A 1 118 ? 19.062 -4.204 -5.981 1.00 95.56 118 ASP A N 1
ATOM 846 C CA . ASP A 1 118 ? 19.416 -5.018 -4.794 1.00 95.56 118 ASP A CA 1
ATOM 847 C C . ASP A 1 118 ? 20.049 -4.179 -3.657 1.00 95.56 118 ASP A C 1
ATOM 849 O O . ASP A 1 118 ? 20.637 -4.710 -2.710 1.00 95.56 118 ASP A O 1
ATOM 853 N N . GLY A 1 119 ? 19.989 -2.848 -3.775 1.00 91.44 119 GLY A N 1
ATOM 854 C CA . GLY A 1 119 ? 20.637 -1.892 -2.875 1.00 91.44 119 GLY A CA 1
ATOM 855 C C . GLY A 1 119 ? 22.124 -1.654 -3.165 1.00 91.44 119 GLY A C 1
ATOM 856 O O . GLY A 1 119 ? 22.721 -0.754 -2.576 1.00 91.44 119 GLY A O 1
ATOM 857 N N . THR A 1 120 ? 22.732 -2.428 -4.069 1.00 93.50 120 THR A N 1
ATOM 858 C CA . THR A 1 120 ? 24.117 -2.257 -4.541 1.00 93.50 120 THR A CA 1
ATOM 859 C C . THR A 1 120 ? 24.180 -1.962 -6.040 1.00 93.50 120 THR A C 1
ATOM 861 O O . THR A 1 120 ? 24.978 -1.129 -6.467 1.00 93.50 120 THR A O 1
ATOM 864 N N . ASN A 1 121 ? 23.357 -2.641 -6.836 1.00 94.50 121 ASN A N 1
ATOM 865 C CA . ASN A 1 121 ? 23.326 -2.582 -8.288 1.00 94.50 121 ASN A CA 1
ATOM 866 C C . ASN A 1 121 ? 21.898 -2.352 -8.779 1.00 94.50 121 ASN A C 1
ATOM 868 O O . ASN A 1 121 ? 20.946 -2.936 -8.257 1.00 94.50 121 ASN A O 1
ATOM 872 N N . ASP A 1 122 ? 21.772 -1.580 -9.853 1.00 95.50 122 ASP A N 1
ATOM 873 C CA . ASP A 1 122 ? 20.537 -1.516 -10.626 1.00 95.50 122 ASP A CA 1
ATOM 874 C C . ASP A 1 122 ? 20.423 -2.798 -11.461 1.00 95.50 122 ASP A C 1
ATOM 876 O O . ASP A 1 122 ? 21.282 -3.098 -12.294 1.00 95.50 122 ASP A O 1
ATOM 880 N N . ILE A 1 123 ? 19.367 -3.566 -11.218 1.00 95.12 123 ILE A N 1
ATOM 881 C CA . ILE A 1 123 ? 19.064 -4.827 -11.902 1.00 95.12 123 ILE A CA 1
ATOM 882 C C . ILE A 1 123 ? 18.343 -4.541 -13.220 1.00 95.12 123 ILE A C 1
ATOM 884 O O . ILE A 1 123 ? 18.682 -5.102 -14.261 1.00 95.12 123 ILE A O 1
ATOM 888 N N . ALA A 1 124 ? 17.347 -3.654 -13.184 1.00 95.19 124 ALA A N 1
ATOM 889 C CA . ALA A 1 124 ? 16.571 -3.266 -14.352 1.00 95.19 124 ALA A CA 1
ATOM 890 C C . ALA A 1 124 ? 16.082 -1.824 -14.228 1.00 95.19 124 ALA A C 1
ATOM 892 O O . ALA A 1 124 ? 15.705 -1.377 -13.149 1.00 95.19 124 ALA A O 1
ATOM 893 N N . THR A 1 125 ? 16.035 -1.118 -15.355 1.00 95.56 125 THR A N 1
ATOM 894 C CA . THR A 1 125 ? 15.525 0.252 -15.429 1.00 95.56 125 THR A CA 1
ATOM 895 C C . THR A 1 125 ? 14.482 0.387 -16.530 1.00 95.56 125 THR A C 1
ATOM 897 O O . THR A 1 125 ? 14.547 -0.277 -17.571 1.00 95.56 125 THR A O 1
ATOM 900 N N . ILE A 1 126 ? 13.499 1.247 -16.282 1.00 94.81 126 ILE A N 1
ATOM 901 C CA . ILE A 1 126 ? 12.445 1.631 -17.218 1.00 94.81 126 ILE A CA 1
ATOM 902 C C . ILE A 1 126 ? 12.355 3.151 -17.241 1.00 94.81 126 ILE A C 1
ATOM 904 O O . ILE A 1 126 ? 12.415 3.784 -16.194 1.00 94.81 126 ILE A O 1
ATOM 908 N N . SER A 1 127 ? 12.169 3.701 -18.438 1.00 95.06 127 SER A N 1
ATOM 909 C CA . SER A 1 127 ? 11.791 5.093 -18.667 1.00 95.06 127 SER A CA 1
ATOM 910 C C . SER A 1 127 ? 10.852 5.141 -19.868 1.00 95.06 127 SER A C 1
ATOM 912 O O . SER A 1 127 ? 11.131 4.512 -20.896 1.00 95.06 127 SER A O 1
ATOM 914 N N . GLY A 1 128 ? 9.730 5.842 -19.748 1.00 95.25 128 GLY A N 1
ATOM 915 C CA . GLY A 1 128 ? 8.746 5.963 -20.823 1.00 95.25 128 GLY A CA 1
ATOM 916 C C . GLY A 1 128 ? 7.552 6.813 -20.419 1.00 95.25 128 GLY A C 1
ATOM 917 O O . GLY A 1 128 ? 7.530 7.348 -19.314 1.00 95.25 128 GLY A O 1
ATOM 918 N N . ASN A 1 129 ? 6.574 6.975 -21.311 1.00 96.38 129 ASN A N 1
ATOM 919 C CA . ASN A 1 129 ? 5.419 7.813 -20.999 1.00 96.38 129 ASN A CA 1
ATOM 920 C C . ASN A 1 129 ? 4.483 7.113 -20.009 1.00 96.38 129 ASN A C 1
ATOM 922 O O . ASN A 1 129 ? 4.322 5.893 -20.034 1.00 96.38 129 ASN A O 1
ATOM 926 N N . VAL A 1 130 ? 3.817 7.909 -19.180 1.00 96.06 130 VAL A N 1
ATOM 927 C CA . VAL A 1 130 ? 2.634 7.471 -18.432 1.00 96.06 130 VAL A CA 1
ATOM 928 C C . VAL A 1 130 ? 1.562 6.986 -19.420 1.00 96.06 130 VAL A C 1
ATOM 930 O O . VAL A 1 130 ? 1.391 7.571 -20.491 1.00 96.06 130 VAL A O 1
ATOM 933 N N . GLY A 1 131 ? 0.864 5.904 -19.073 1.00 94.00 131 GLY A N 1
ATOM 934 C CA . GLY A 1 131 ? -0.127 5.224 -19.915 1.00 94.00 131 GLY A CA 1
ATOM 935 C C . GLY A 1 131 ? 0.449 4.196 -20.899 1.00 94.00 131 GLY A C 1
ATOM 936 O O . GLY A 1 131 ? -0.304 3.389 -21.446 1.00 94.00 131 GLY A O 1
ATOM 937 N N . ASP A 1 132 ? 1.769 4.173 -21.119 1.00 94.19 132 ASP A N 1
ATOM 938 C CA . ASP A 1 132 ? 2.402 3.148 -21.952 1.00 94.19 132 ASP A CA 1
ATOM 939 C C . ASP A 1 132 ? 2.621 1.841 -21.163 1.00 94.19 132 ASP A C 1
ATOM 941 O O . ASP A 1 132 ? 2.934 1.834 -19.973 1.00 94.19 132 ASP A O 1
ATOM 945 N N . ASP A 1 133 ? 2.513 0.706 -21.859 1.00 92.69 133 ASP A N 1
ATOM 946 C CA . ASP A 1 133 ? 2.933 -0.606 -21.358 1.00 92.69 133 ASP A CA 1
ATOM 947 C C . ASP A 1 133 ? 4.450 -0.771 -21.543 1.00 92.69 133 ASP A C 1
ATOM 949 O O . ASP A 1 133 ? 4.935 -1.149 -22.617 1.00 92.69 133 ASP A O 1
ATOM 953 N N . LEU A 1 134 ? 5.211 -0.425 -20.505 1.00 93.62 134 LEU A N 1
ATOM 954 C CA . LEU A 1 134 ? 6.665 -0.328 -20.541 1.00 93.62 134 LEU A CA 1
ATOM 955 C C . LEU A 1 134 ? 7.332 -1.641 -20.139 1.00 93.62 134 LEU A C 1
ATOM 957 O O . LEU A 1 134 ? 6.905 -2.330 -19.218 1.00 93.62 134 LEU A O 1
ATOM 961 N N . CYS A 1 135 ? 8.445 -1.964 -20.788 1.00 90.56 135 CYS A N 1
ATOM 962 C CA . CYS A 1 135 ? 9.259 -3.134 -20.480 1.00 90.56 135 CYS A CA 1
ATOM 963 C C . CYS A 1 135 ? 10.732 -2.731 -20.436 1.00 90.56 135 CYS A C 1
ATOM 965 O O . CYS A 1 135 ? 11.206 -2.023 -21.333 1.00 90.56 135 CYS A O 1
ATOM 967 N N . SER A 1 136 ? 11.455 -3.190 -19.414 1.00 90.19 136 SER A N 1
ATOM 968 C CA . SER A 1 136 ? 12.899 -3.014 -19.347 1.00 90.19 136 SER A CA 1
ATOM 969 C C . SER A 1 136 ? 13.569 -3.795 -20.474 1.00 90.19 136 SER A C 1
ATOM 971 O O . SER A 1 136 ? 13.062 -4.807 -20.971 1.00 90.19 136 SER A O 1
ATOM 973 N N . ALA A 1 137 ? 14.726 -3.316 -20.919 1.00 78.56 137 ALA A N 1
ATOM 974 C CA . ALA A 1 137 ? 15.518 -4.087 -21.860 1.00 78.56 137 ALA A CA 1
ATOM 975 C C . ALA A 1 137 ? 15.938 -5.407 -21.187 1.00 78.56 137 ALA A C 1
ATOM 977 O O . ALA A 1 137 ? 16.554 -5.383 -20.124 1.00 78.56 137 ALA A O 1
ATOM 978 N N . GLY A 1 138 ? 15.681 -6.555 -21.826 1.00 65.06 138 GLY A N 1
ATOM 979 C CA . GLY A 1 138 ? 16.500 -7.745 -21.557 1.00 65.06 138 GLY A CA 1
ATOM 980 C C . GLY A 1 138 ? 17.964 -7.409 -21.864 1.00 65.06 138 GLY A C 1
ATOM 981 O O . GLY A 1 138 ? 18.196 -6.450 -22.597 1.00 65.06 138 GLY A O 1
ATOM 982 N N . GLY A 1 139 ? 18.943 -8.138 -21.312 1.00 51.56 139 GLY A N 1
ATOM 983 C CA . GLY A 1 139 ? 20.395 -7.884 -21.449 1.00 51.56 139 GLY A CA 1
ATOM 984 C C . GLY A 1 139 ? 20.929 -7.787 -22.896 1.00 51.56 139 GLY A C 1
ATOM 985 O O . GLY A 1 139 ? 21.684 -8.637 -23.356 1.00 51.56 139 GLY A O 1
ATOM 986 N N . GLY A 1 140 ? 20.533 -6.736 -23.615 1.00 39.28 140 GLY A N 1
ATOM 987 C CA . GLY A 1 140 ? 20.445 -6.668 -25.070 1.00 39.28 140 GLY A CA 1
ATOM 988 C C . GLY A 1 140 ? 19.376 -5.670 -25.554 1.00 39.28 140 GLY A C 1
ATOM 989 O O . GLY A 1 140 ? 18.500 -6.049 -26.315 1.00 39.28 140 GLY A O 1
ATOM 990 N N . GLY A 1 141 ? 19.459 -4.406 -25.116 1.00 36.06 141 GLY A N 1
ATOM 991 C CA . GLY A 1 141 ? 18.978 -3.208 -25.828 1.00 36.06 141 GLY A CA 1
ATOM 992 C C . GLY A 1 141 ? 17.506 -3.110 -26.281 1.00 36.06 141 GLY A C 1
ATOM 993 O O . GLY A 1 141 ? 17.165 -3.551 -27.368 1.00 36.06 141 GLY A O 1
ATOM 994 N N . GLY A 1 142 ? 16.717 -2.341 -25.521 1.00 42.66 142 GLY A N 1
ATOM 995 C CA . GLY A 1 142 ? 15.783 -1.311 -26.012 1.00 42.66 142 GLY A CA 1
ATOM 996 C C . GLY A 1 142 ? 14.475 -1.707 -26.721 1.00 42.66 142 GLY A C 1
ATOM 997 O O . GLY A 1 142 ? 14.476 -1.978 -27.914 1.00 42.66 142 GLY A O 1
ATOM 998 N N . GLY A 1 143 ? 13.355 -1.480 -26.020 1.00 45.84 143 GLY A N 1
ATOM 999 C CA . GLY A 1 143 ? 12.277 -0.602 -26.505 1.00 45.84 143 GLY A CA 1
ATOM 1000 C C . GLY A 1 143 ? 11.075 -1.224 -27.228 1.00 45.84 143 GLY A C 1
ATOM 1001 O O . GLY A 1 143 ? 11.151 -1.515 -28.414 1.00 45.84 143 GLY A O 1
ATOM 1002 N N . GLY A 1 144 ? 9.934 -1.240 -26.525 1.00 50.50 144 GLY A N 1
ATOM 1003 C CA . GLY A 1 144 ? 8.599 -0.917 -27.050 1.00 50.50 144 GLY A CA 1
ATOM 1004 C C . GLY A 1 144 ? 7.904 -1.920 -27.980 1.00 50.50 144 GLY A C 1
ATOM 1005 O O . GLY A 1 144 ? 8.331 -2.151 -29.107 1.00 50.50 144 GLY A O 1
ATOM 1006 N N . GLY A 1 145 ? 6.722 -2.389 -27.565 1.00 41.97 145 GLY A N 1
ATOM 1007 C CA . GLY A 1 145 ? 5.702 -2.841 -28.513 1.00 41.97 145 GLY A CA 1
ATOM 1008 C C . GLY A 1 145 ? 4.776 -3.943 -28.010 1.00 41.97 145 GLY A C 1
ATOM 1009 O O . GLY A 1 145 ? 5.122 -5.119 -28.061 1.00 41.97 145 GLY A O 1
ATOM 1010 N N . GLY A 1 146 ? 3.572 -3.523 -27.615 1.00 42.62 146 GLY A N 1
ATOM 1011 C CA . GLY A 1 146 ? 2.300 -4.250 -27.619 1.00 42.62 146 GLY A CA 1
ATOM 1012 C C . GLY A 1 146 ? 2.318 -5.757 -27.898 1.00 42.62 146 GLY A C 1
ATOM 1013 O O . GLY A 1 146 ? 2.516 -6.206 -29.025 1.00 42.62 146 GLY A O 1
ATOM 1014 N N . GLY A 1 147 ? 1.957 -6.530 -26.873 1.00 44.22 147 GLY A N 1
ATOM 1015 C CA . GLY A 1 147 ? 1.435 -7.893 -27.015 1.00 44.22 147 GLY A CA 1
ATOM 1016 C C . GLY A 1 147 ? 2.463 -9.023 -27.142 1.00 44.22 147 GLY A C 1
ATOM 1017 O O . GLY A 1 147 ? 2.063 -10.186 -27.150 1.00 44.22 147 GLY A O 1
ATOM 1018 N N . GLY A 1 148 ? 3.764 -8.725 -27.192 1.00 50.72 148 GLY A N 1
ATOM 1019 C CA . GLY A 1 148 ? 4.841 -9.703 -27.003 1.00 50.72 148 GLY A CA 1
ATOM 1020 C C . GLY A 1 148 ? 5.369 -9.637 -25.570 1.00 50.72 148 GLY A C 1
ATOM 1021 O O . GLY A 1 148 ? 5.585 -8.546 -25.057 1.00 50.72 148 GLY A O 1
ATOM 1022 N N . GLY A 1 149 ? 5.536 -10.782 -24.899 1.00 63.66 149 GLY A N 1
ATOM 1023 C CA . GLY A 1 149 ? 5.959 -10.832 -23.492 1.00 63.66 149 GLY A CA 1
ATOM 1024 C C . GLY A 1 149 ? 7.214 -9.998 -23.199 1.00 63.66 149 GLY A C 1
ATOM 1025 O O . GLY A 1 149 ? 8.129 -9.937 -24.018 1.00 63.66 149 GLY A O 1
ATOM 1026 N N . CYS A 1 150 ? 7.251 -9.363 -22.024 1.00 74.44 150 CYS A N 1
ATOM 1027 C CA . CYS A 1 150 ? 8.382 -8.539 -21.612 1.00 74.44 150 CYS A CA 1
ATOM 1028 C C . CYS A 1 150 ? 9.647 -9.396 -21.440 1.00 74.44 150 CYS A C 1
ATOM 1030 O O . CYS A 1 150 ? 9.660 -10.338 -20.643 1.00 74.44 150 CYS A O 1
ATOM 1032 N N . ALA A 1 151 ? 10.687 -9.079 -22.218 1.00 72.25 151 ALA A N 1
ATOM 1033 C CA . ALA A 1 151 ? 11.953 -9.812 -22.234 1.00 72.25 151 ALA A CA 1
ATOM 1034 C C . ALA A 1 151 ? 12.901 -9.420 -21.088 1.00 72.25 151 ALA A C 1
ATOM 1036 O O . ALA A 1 151 ? 13.812 -10.186 -20.783 1.00 72.25 151 ALA A O 1
ATOM 1037 N N . GLY A 1 152 ? 12.715 -8.237 -20.495 1.00 84.94 152 GLY A N 1
ATOM 1038 C CA . GLY A 1 152 ? 13.471 -7.776 -19.334 1.00 84.94 152 GLY A CA 1
ATOM 1039 C C . GLY A 1 152 ? 12.880 -8.229 -17.999 1.00 84.94 152 GLY A C 1
ATOM 1040 O O . GLY A 1 152 ? 11.831 -8.882 -17.932 1.00 84.94 152 GLY A O 1
ATOM 1041 N N . ASP A 1 153 ? 13.575 -7.854 -16.926 1.00 91.31 153 ASP A N 1
ATOM 1042 C CA . ASP A 1 153 ? 13.220 -8.241 -15.559 1.00 91.31 153 ASP A CA 1
ATOM 1043 C C . ASP A 1 153 ? 12.165 -7.363 -14.899 1.00 91.31 153 ASP A C 1
ATOM 1045 O O . ASP A 1 153 ? 11.641 -7.724 -13.848 1.00 91.31 153 ASP A O 1
ATOM 1049 N N . LEU A 1 154 ? 11.800 -6.256 -15.544 1.00 94.81 154 LEU A N 1
ATOM 1050 C CA . LEU A 1 154 ? 10.803 -5.322 -15.054 1.00 94.81 154 LEU A CA 1
ATOM 1051 C C . LEU A 1 154 ? 9.865 -4.927 -16.193 1.00 94.81 154 LEU A C 1
ATOM 1053 O O . LEU A 1 154 ? 10.293 -4.658 -17.314 1.00 94.81 154 LEU A O 1
ATOM 1057 N N . ARG A 1 155 ? 8.576 -4.859 -15.886 1.00 95.12 155 ARG A N 1
ATOM 1058 C CA . ARG A 1 155 ? 7.525 -4.278 -16.720 1.00 95.12 155 ARG A CA 1
ATOM 1059 C C . ARG A 1 155 ? 6.736 -3.306 -15.856 1.00 95.12 155 ARG A C 1
ATOM 1061 O O . ARG A 1 155 ? 6.499 -3.627 -14.694 1.00 95.12 155 ARG A O 1
ATOM 1068 N N . ALA A 1 156 ? 6.341 -2.166 -16.405 1.00 96.38 156 ALA A N 1
ATOM 1069 C CA . ALA A 1 156 ? 5.615 -1.134 -15.678 1.00 96.38 156 ALA A CA 1
ATOM 1070 C C . ALA A 1 156 ? 4.482 -0.548 -16.526 1.00 96.38 156 ALA A C 1
ATOM 1072 O O . ALA A 1 156 ? 4.629 -0.367 -17.731 1.00 96.38 156 ALA A O 1
ATOM 1073 N N . LEU A 1 157 ? 3.376 -0.225 -15.873 1.00 96.56 157 LEU A N 1
ATOM 1074 C CA . LEU A 1 157 ? 2.294 0.601 -16.390 1.00 96.56 157 LEU A CA 1
ATOM 1075 C C . LEU A 1 157 ? 1.883 1.546 -15.266 1.00 96.56 157 LEU A C 1
ATOM 1077 O O . LEU A 1 157 ? 1.681 1.099 -14.140 1.00 96.56 157 LEU A O 1
ATOM 1081 N N . ALA A 1 158 ? 1.748 2.831 -15.566 1.00 97.38 158 ALA A N 1
ATOM 1082 C CA . ALA A 1 158 ? 1.162 3.790 -14.642 1.00 97.38 158 ALA A CA 1
ATOM 1083 C C . ALA A 1 158 ? 0.051 4.556 -15.342 1.00 97.38 158 ALA A C 1
ATOM 1085 O O . ALA A 1 158 ? 0.262 5.062 -16.443 1.00 97.38 158 ALA A O 1
ATOM 1086 N N . ASP A 1 159 ? -1.120 4.602 -14.718 1.00 96.00 159 ASP A N 1
ATOM 1087 C CA . ASP A 1 159 ? -2.304 5.286 -15.239 1.00 96.00 159 ASP A CA 1
ATOM 1088 C C . ASP A 1 159 ? -3.322 5.525 -14.108 1.00 96.00 159 ASP A C 1
ATOM 1090 O O . ASP A 1 159 ? -3.080 5.174 -12.947 1.00 96.00 159 ASP A O 1
ATOM 1094 N N . VAL A 1 160 ? -4.449 6.142 -14.449 1.00 95.88 160 VAL A N 1
ATOM 1095 C CA . VAL A 1 160 ? -5.641 6.233 -13.607 1.00 95.88 160 VAL A CA 1
ATOM 1096 C C . VAL A 1 160 ? -6.530 5.018 -13.871 1.00 95.88 160 VAL A C 1
ATOM 1098 O O . VAL A 1 160 ? -6.854 4.709 -15.018 1.00 95.88 160 VAL A O 1
ATOM 1101 N N . PHE A 1 161 ? -6.947 4.347 -12.803 1.00 94.44 161 PHE A N 1
ATOM 1102 C CA . PHE A 1 161 ? -7.808 3.169 -12.828 1.00 94.44 161 PHE A CA 1
ATOM 1103 C C . PHE A 1 161 ? -9.022 3.391 -11.927 1.00 94.44 161 PHE A C 1
ATOM 1105 O O . PHE A 1 161 ? -8.977 4.224 -11.022 1.00 94.44 161 PHE A O 1
ATOM 1112 N N . ASP A 1 162 ? -10.092 2.632 -12.157 1.00 92.69 162 ASP A N 1
ATOM 1113 C CA . ASP A 1 162 ? -11.166 2.516 -11.169 1.00 92.69 162 ASP A CA 1
ATOM 1114 C C . ASP A 1 162 ? -10.578 1.932 -9.876 1.00 92.69 162 ASP A C 1
ATOM 1116 O O . ASP A 1 162 ? -9.747 1.018 -9.939 1.00 92.69 162 ASP A O 1
ATOM 1120 N N . ASP A 1 163 ? -10.996 2.453 -8.724 1.00 90.12 163 ASP A N 1
ATOM 1121 C CA . ASP A 1 163 ? -10.599 1.910 -7.427 1.00 90.12 163 ASP A CA 1
ATOM 1122 C C . ASP A 1 163 ? -11.152 0.478 -7.281 1.00 90.12 163 ASP A C 1
ATOM 1124 O O . ASP A 1 163 ? -12.374 0.288 -7.312 1.00 90.12 163 ASP A O 1
ATOM 1128 N N . PRO A 1 164 ? -10.293 -0.557 -7.195 1.00 85.56 164 PRO A N 1
ATOM 1129 C CA . PRO A 1 164 ? -10.763 -1.929 -7.083 1.00 85.56 164 PRO A CA 1
ATOM 1130 C C . PRO A 1 164 ? -11.222 -2.280 -5.663 1.00 85.56 164 PRO A C 1
ATOM 1132 O O . PRO A 1 164 ? -11.715 -3.395 -5.463 1.00 85.56 164 PRO A O 1
ATOM 1135 N N . PHE A 1 165 ? -11.023 -1.394 -4.683 1.00 84.00 165 PHE A N 1
ATOM 1136 C CA . PHE A 1 165 ? -11.234 -1.717 -3.288 1.00 84.00 165 PHE A CA 1
ATOM 1137 C C . PHE A 1 165 ? -12.653 -1.399 -2.791 1.00 84.00 165 PHE A C 1
ATOM 1139 O O . PHE A 1 165 ? -13.179 -0.306 -2.973 1.00 84.00 165 PHE A O 1
ATOM 1146 N N . PHE A 1 166 ? -13.262 -2.368 -2.098 1.00 85.25 166 PHE A N 1
ATOM 1147 C CA . PHE A 1 166 ? -14.573 -2.234 -1.467 1.00 85.25 166 PHE A CA 1
ATOM 1148 C C . PHE A 1 166 ? -14.449 -1.889 0.018 1.00 85.25 166 PHE A C 1
ATOM 1150 O O . PHE A 1 166 ? -13.967 -2.712 0.796 1.00 85.25 166 PHE A O 1
ATOM 1157 N N . PHE A 1 167 ? -15.009 -0.757 0.461 1.00 84.06 167 PHE A N 1
ATOM 1158 C CA . PHE A 1 167 ? -15.058 -0.444 1.898 1.00 84.06 167 PHE A CA 1
ATOM 1159 C C . PHE A 1 167 ? -16.413 0.011 2.403 1.00 84.06 167 PHE A C 1
ATOM 1161 O O . PHE A 1 167 ? -16.909 1.076 2.032 1.00 84.06 167 PHE A O 1
ATOM 1168 N N . ASN A 1 168 ? -16.953 -0.710 3.381 1.00 86.38 168 ASN A N 1
ATOM 1169 C CA . ASN A 1 168 ? -18.088 -0.234 4.163 1.00 86.38 168 ASN A CA 1
ATOM 1170 C C . ASN A 1 168 ? -17.632 0.721 5.286 1.00 86.38 168 ASN A C 1
ATOM 1172 O O . ASN A 1 168 ? -17.733 0.400 6.471 1.00 86.38 168 ASN A O 1
ATOM 1176 N N . ALA A 1 169 ? -17.117 1.900 4.918 1.00 82.62 169 ALA A N 1
ATOM 1177 C CA . ALA A 1 169 ? -16.592 2.876 5.876 1.00 82.62 169 ALA A CA 1
ATOM 1178 C C . ALA A 1 169 ? -17.648 3.329 6.893 1.00 82.62 169 ALA A C 1
ATOM 1180 O O . ALA A 1 169 ? -17.313 3.564 8.049 1.00 82.62 169 ALA A O 1
ATOM 1181 N N . ALA A 1 170 ? -18.917 3.425 6.481 1.00 82.31 170 ALA A N 1
ATOM 1182 C CA . ALA A 1 170 ? -20.015 3.809 7.364 1.00 82.31 170 ALA A CA 1
ATOM 1183 C C . ALA A 1 170 ? -20.164 2.829 8.538 1.00 82.31 170 ALA A C 1
ATOM 1185 O O . ALA A 1 170 ? -20.047 3.237 9.692 1.00 82.31 170 ALA A O 1
ATOM 1186 N N . GLY A 1 171 ? -20.326 1.534 8.243 1.00 85.94 171 GLY A N 1
ATOM 1187 C CA . GLY A 1 171 ? -20.440 0.507 9.281 1.00 85.94 171 GLY A CA 1
ATOM 1188 C C . GLY A 1 171 ? -19.179 0.374 10.134 1.00 85.94 171 GLY A C 1
ATOM 1189 O O . GLY A 1 171 ? -19.258 0.182 11.349 1.00 85.94 171 GLY A O 1
ATOM 1190 N N . PHE A 1 172 ? -18.003 0.548 9.525 1.00 88.25 172 PHE A N 1
ATOM 1191 C CA . PHE A 1 172 ? -16.734 0.558 10.249 1.00 88.25 172 PHE A CA 1
ATOM 1192 C C . PHE A 1 172 ? -16.631 1.720 11.246 1.00 88.25 172 PHE A C 1
ATOM 1194 O O . PHE A 1 172 ? -16.344 1.496 12.422 1.00 88.25 172 PHE A O 1
ATOM 1201 N N . VAL A 1 173 ? -16.885 2.956 10.804 1.00 85.25 173 VAL A N 1
ATOM 1202 C CA . VAL A 1 173 ? -16.801 4.157 11.652 1.00 85.25 173 VAL A CA 1
ATOM 1203 C C . VAL A 1 173 ? -17.810 4.095 12.793 1.00 85.25 173 VAL A C 1
ATOM 1205 O O . VAL A 1 173 ? -17.452 4.431 13.921 1.00 85.25 173 VAL A O 1
ATOM 1208 N N . GLU A 1 174 ? -19.028 3.623 12.527 1.00 85.81 174 GLU A N 1
ATOM 1209 C CA . GLU A 1 174 ? -20.056 3.457 13.556 1.00 85.81 174 GLU A CA 1
ATOM 1210 C C . GLU A 1 174 ? -19.646 2.402 14.597 1.00 85.81 174 GLU A C 1
ATOM 1212 O O . GLU A 1 174 ? -19.683 2.656 15.802 1.00 85.81 174 GLU A O 1
ATOM 1217 N N . THR A 1 175 ? -19.124 1.257 14.144 1.00 88.56 175 THR A N 1
ATOM 1218 C CA . THR A 1 175 ? -18.579 0.213 15.031 1.00 88.56 175 THR A CA 1
ATOM 1219 C C . THR A 1 175 ? -17.462 0.751 15.920 1.00 88.56 175 THR A C 1
ATOM 1221 O O . THR A 1 175 ? -17.499 0.587 17.141 1.00 88.56 175 THR A O 1
ATOM 1224 N N . VAL A 1 176 ? -16.484 1.446 15.335 1.00 88.44 176 VAL A N 1
ATOM 1225 C CA . VAL A 1 176 ? -15.384 2.060 16.088 1.00 88.44 176 VAL A CA 1
ATOM 1226 C C . VAL A 1 176 ? -15.906 3.103 17.079 1.00 88.44 176 VAL A C 1
ATOM 1228 O O . VAL A 1 176 ? -15.469 3.124 18.231 1.00 88.44 176 VAL A O 1
ATOM 1231 N N . GLY A 1 177 ? -16.841 3.956 16.655 1.00 85.19 177 GLY A N 1
ATOM 1232 C CA . GLY A 1 177 ? -17.448 4.992 17.488 1.00 85.19 177 GLY A CA 1
ATOM 1233 C C . GLY A 1 177 ? -18.128 4.416 18.727 1.00 85.19 177 GLY A C 1
ATOM 1234 O O . GLY A 1 177 ? -17.876 4.878 19.845 1.00 85.19 177 GLY A O 1
ATOM 1235 N N . THR A 1 178 ? -18.905 3.350 18.556 1.00 86.75 178 THR A N 1
ATOM 1236 C CA . THR A 1 178 ? -19.575 2.693 19.678 1.00 86.75 178 THR A CA 1
ATOM 1237 C C . THR A 1 178 ? -18.610 2.001 20.610 1.00 86.75 178 THR A C 1
ATOM 1239 O O . THR A 1 178 ? -18.702 2.237 21.816 1.00 86.75 178 THR A O 1
ATOM 1242 N N . VAL A 1 179 ? -17.629 1.253 20.095 1.00 87.88 179 VAL A N 1
ATOM 1243 C CA . VAL A 1 179 ? -16.594 0.649 20.947 1.00 87.88 179 VAL A CA 1
ATOM 1244 C C . VAL A 1 179 ? -15.891 1.725 21.778 1.00 87.88 179 VAL A C 1
ATOM 1246 O O . VAL A 1 179 ? -15.770 1.571 22.991 1.00 87.88 179 VAL A O 1
ATOM 1249 N N . LYS A 1 180 ? -15.505 2.860 21.178 1.00 85.81 180 LYS A N 1
ATOM 1250 C CA . LYS A 1 180 ? -14.895 3.983 21.914 1.00 85.81 180 LYS A CA 1
ATOM 1251 C C . LYS A 1 180 ? -15.799 4.544 23.005 1.00 85.81 180 LYS A C 1
ATOM 1253 O O . LYS A 1 180 ? -15.311 4.873 24.085 1.00 85.81 180 LYS A O 1
ATOM 1258 N N . SER A 1 181 ? -17.101 4.652 22.741 1.00 84.44 181 SER A N 1
ATOM 1259 C CA . SER A 1 181 ? -18.063 5.214 23.696 1.00 84.44 181 SER A CA 1
ATOM 1260 C C . SER A 1 181 ? -18.180 4.390 24.985 1.00 84.44 181 SER A C 1
ATOM 1262 O O . SER A 1 181 ? -18.406 4.956 26.057 1.00 84.44 181 SER A O 1
ATOM 1264 N N . VAL A 1 182 ? -17.951 3.074 24.897 1.00 83.44 182 VAL A N 1
ATOM 1265 C CA . VAL A 1 182 ? -18.019 2.131 26.025 1.00 83.44 182 VAL A CA 1
ATOM 1266 C C . VAL A 1 182 ? -16.652 1.584 26.444 1.00 83.44 182 VAL A C 1
ATOM 1268 O O . VAL A 1 182 ? -16.571 0.803 27.388 1.00 83.44 182 VAL A O 1
ATOM 1271 N N . ALA A 1 183 ? -15.558 2.014 25.808 1.00 80.56 183 ALA A N 1
ATOM 1272 C CA . ALA A 1 183 ? -14.221 1.454 26.026 1.00 80.56 183 ALA A CA 1
ATOM 1273 C C . ALA A 1 183 ? -13.776 1.506 27.496 1.00 80.56 183 ALA A C 1
ATOM 1275 O O . ALA A 1 183 ? -13.124 0.591 27.986 1.00 80.56 183 ALA A O 1
ATOM 1276 N N . SER A 1 184 ? -14.172 2.553 28.229 1.00 78.94 184 SER A N 1
ATOM 1277 C CA . SER A 1 184 ? -13.845 2.695 29.658 1.00 78.94 184 SER A CA 1
ATOM 1278 C C . SER A 1 184 ? -14.588 1.719 30.579 1.00 78.94 184 SER A C 1
ATOM 1280 O O . SER A 1 184 ? -14.242 1.613 31.755 1.00 78.94 184 SER A O 1
ATOM 1282 N N . THR A 1 185 ? -15.601 1.022 30.060 1.00 81.25 185 THR A N 1
ATOM 1283 C CA . THR A 1 185 ? -16.419 0.048 30.792 1.00 81.25 185 THR A CA 1
ATOM 1284 C C . THR A 1 185 ? -16.205 -1.391 30.331 1.00 81.25 185 THR A C 1
ATOM 1286 O O . THR A 1 185 ? -16.807 -2.284 30.916 1.00 81.25 185 THR A O 1
ATOM 1289 N N . LEU A 1 186 ? -15.381 -1.623 29.302 1.00 82.06 186 LEU A N 1
ATOM 1290 C CA . LEU A 1 186 ? -15.080 -2.972 28.828 1.00 82.06 186 LEU A CA 1
ATOM 1291 C C . LEU A 1 186 ? -14.244 -3.720 29.869 1.00 82.06 186 LEU A C 1
ATOM 1293 O O . LEU A 1 186 ? -13.196 -3.242 30.312 1.00 82.06 186 LEU A O 1
ATOM 1297 N N . GLU A 1 187 ? -14.714 -4.904 30.244 1.00 85.56 187 GLU A N 1
ATOM 1298 C CA . GLU A 1 187 ? -13.901 -5.895 30.939 1.00 85.56 187 GLU A CA 1
ATOM 1299 C C . GLU A 1 187 ? -13.139 -6.714 29.892 1.00 85.56 187 GLU A C 1
ATOM 1301 O O . GLU A 1 187 ? -13.596 -6.854 28.761 1.00 85.56 187 GLU A O 1
ATOM 1306 N N . PHE A 1 188 ? -11.952 -7.208 30.240 1.00 84.50 188 PHE A N 1
ATOM 1307 C CA . PHE A 1 188 ? -11.096 -7.964 29.326 1.00 84.50 188 PHE A CA 1
ATOM 1308 C C . PHE A 1 188 ? -10.770 -9.324 29.933 1.00 84.50 188 PHE A C 1
ATOM 1310 O O . PHE A 1 188 ? -10.499 -9.421 31.134 1.00 84.50 188 PHE A O 1
ATOM 1317 N N . ASN A 1 189 ? -10.772 -10.361 29.101 1.00 81.88 189 ASN A N 1
ATOM 1318 C CA . ASN A 1 189 ? -10.404 -11.711 29.508 1.00 81.88 189 ASN A CA 1
ATOM 1319 C C . ASN A 1 189 ? -8.874 -11.858 29.683 1.00 81.88 189 ASN A C 1
ATOM 1321 O O . ASN A 1 189 ? -8.093 -10.950 29.383 1.00 81.88 189 ASN A O 1
ATOM 1325 N N . ASP A 1 190 ? -8.420 -13.032 30.134 1.00 81.69 190 ASP A N 1
ATOM 1326 C CA . ASP A 1 190 ? -6.990 -13.327 30.343 1.00 81.69 190 ASP A CA 1
ATOM 1327 C C . ASP A 1 190 ? -6.144 -13.267 29.049 1.00 81.69 190 ASP A C 1
ATOM 1329 O O . ASP A 1 190 ? -4.913 -13.239 29.113 1.00 81.69 190 ASP A O 1
ATOM 1333 N N . GLN A 1 191 ? -6.786 -13.259 27.876 1.00 77.25 191 GLN A N 1
ATOM 1334 C CA . GLN A 1 191 ? -6.152 -13.137 26.559 1.00 77.25 191 GLN A CA 1
ATOM 1335 C C . GLN A 1 191 ? -6.093 -11.679 26.068 1.00 77.25 191 GLN A C 1
ATOM 1337 O O . GLN A 1 191 ? -5.449 -11.405 25.058 1.00 77.25 191 GLN A O 1
ATOM 1342 N N . GLY A 1 192 ? -6.701 -10.738 26.801 1.00 78.38 192 GLY A N 1
ATOM 1343 C CA . GLY A 1 192 ? -6.738 -9.319 26.453 1.00 78.38 192 GLY A CA 1
ATOM 1344 C C . GLY A 1 192 ? -7.827 -8.944 25.446 1.00 78.38 192 GLY A C 1
ATOM 1345 O O . GLY A 1 192 ? -7.792 -7.826 24.934 1.00 78.38 192 GLY A O 1
ATOM 1346 N N . CYS A 1 193 ? -8.784 -9.836 25.175 1.00 84.00 193 CYS A N 1
ATOM 1347 C CA . CYS A 1 193 ? -9.971 -9.535 24.373 1.00 84.00 193 CYS A CA 1
ATOM 1348 C C . CYS A 1 193 ? -11.081 -8.968 25.271 1.00 84.00 193 CYS A C 1
ATOM 1350 O O . CYS A 1 193 ? -11.217 -9.433 26.409 1.00 84.00 193 CYS A O 1
ATOM 1352 N N . PRO A 1 194 ? -11.869 -7.981 24.807 1.00 87.19 194 PRO A N 1
ATOM 1353 C CA . PRO A 1 194 ? -13.057 -7.539 25.527 1.00 87.19 194 PRO A CA 1
ATOM 1354 C C . PRO A 1 194 ? -14.018 -8.708 25.786 1.00 87.19 194 PRO A C 1
ATOM 1356 O O . PRO A 1 194 ? -14.300 -9.484 24.878 1.00 87.19 194 PRO A O 1
ATOM 1359 N N . ASP A 1 195 ? -14.531 -8.817 27.009 1.00 88.12 195 ASP A N 1
ATOM 1360 C CA . ASP A 1 195 ? -15.575 -9.775 27.376 1.00 88.12 195 ASP A CA 1
ATOM 1361 C C . ASP A 1 195 ? -16.933 -9.223 26.914 1.00 88.12 195 ASP A C 1
ATOM 1363 O O . ASP A 1 195 ? -17.518 -8.338 27.547 1.00 88.12 195 ASP A O 1
ATOM 1367 N N . LEU A 1 196 ? -17.385 -9.675 25.742 1.00 86.56 196 LEU A N 1
ATOM 1368 C CA . LEU A 1 196 ? -18.642 -9.266 25.118 1.00 86.56 196 LEU A CA 1
ATOM 1369 C C . LEU A 1 196 ? -19.621 -10.437 25.126 1.00 86.56 196 LEU A C 1
ATOM 1371 O O . LEU A 1 196 ? -19.273 -11.554 24.745 1.00 86.56 196 LEU A O 1
ATOM 1375 N N . ASP A 1 197 ? -20.879 -10.182 25.494 1.00 86.44 197 ASP A N 1
ATOM 1376 C CA . ASP A 1 197 ? -21.922 -11.177 25.264 1.00 86.44 197 ASP A CA 1
ATOM 1377 C C . ASP A 1 197 ? -22.194 -11.366 23.760 1.00 86.44 197 ASP A C 1
ATOM 1379 O O . ASP A 1 197 ? -21.938 -10.490 22.928 1.00 86.44 197 ASP A O 1
ATOM 1383 N N . ALA A 1 198 ? -22.723 -12.541 23.409 1.00 86.25 198 ALA A N 1
ATOM 1384 C CA . ALA A 1 198 ? -22.947 -12.931 22.019 1.00 86.25 198 ALA A CA 1
ATOM 1385 C C . ALA A 1 198 ? -23.904 -11.987 21.268 1.00 86.25 198 ALA A C 1
ATOM 1387 O O . ALA A 1 198 ? -23.761 -11.811 20.058 1.00 86.25 198 ALA A O 1
ATOM 1388 N N . ASP A 1 199 ? -24.861 -11.371 21.969 1.00 86.25 199 ASP A N 1
ATOM 1389 C CA . ASP A 1 199 ? -25.808 -10.434 21.365 1.00 86.25 199 ASP A CA 1
ATOM 1390 C C . ASP A 1 199 ? -25.097 -9.123 20.987 1.00 86.25 199 ASP A C 1
ATOM 1392 O O . ASP A 1 199 ? -25.284 -8.606 19.884 1.00 86.25 199 ASP A O 1
ATOM 1396 N N . THR A 1 200 ? -24.225 -8.619 21.863 1.00 87.19 200 THR A N 1
ATOM 1397 C CA . THR A 1 200 ? -23.414 -7.416 21.644 1.00 87.19 200 THR A CA 1
ATOM 1398 C C . THR A 1 200 ? -22.379 -7.635 20.544 1.00 87.19 200 THR A C 1
ATOM 1400 O O . THR A 1 200 ? -22.295 -6.832 19.611 1.00 87.19 200 THR A O 1
ATOM 1403 N N . ALA A 1 201 ? -21.628 -8.741 20.606 1.00 88.50 201 ALA A N 1
ATOM 1404 C CA . ALA A 1 201 ? -20.674 -9.119 19.564 1.00 88.50 201 ALA A CA 1
ATOM 1405 C C . ALA A 1 201 ? -21.377 -9.282 18.205 1.00 88.50 201 ALA A C 1
ATOM 1407 O O . ALA A 1 201 ? -20.930 -8.729 17.199 1.00 88.50 201 ALA A O 1
ATOM 1408 N N . GLY A 1 202 ? -22.537 -9.949 18.184 1.00 86.94 202 GLY A N 1
ATOM 1409 C CA . GLY A 1 202 ? -23.359 -10.116 16.987 1.00 86.94 202 GLY A CA 1
ATOM 1410 C C . GLY A 1 202 ? -23.885 -8.797 16.414 1.00 86.94 202 GLY A C 1
ATOM 1411 O O . GLY A 1 202 ? -23.896 -8.622 15.194 1.00 86.94 202 GLY A O 1
ATOM 1412 N N . ALA A 1 203 ? -24.277 -7.844 17.263 1.00 86.44 203 ALA A N 1
ATOM 1413 C CA . ALA A 1 203 ? -24.713 -6.517 16.827 1.00 86.44 203 ALA A CA 1
ATOM 1414 C C . ALA A 1 203 ? -23.565 -5.706 16.198 1.00 86.44 203 ALA A C 1
ATOM 1416 O O . ALA A 1 203 ? -23.746 -5.115 15.132 1.00 86.44 203 ALA A O 1
ATOM 1417 N N . LEU A 1 204 ? -22.377 -5.719 16.813 1.00 88.25 204 LEU A N 1
ATOM 1418 C CA . LEU A 1 204 ? -21.174 -5.047 16.304 1.00 88.25 204 LEU A CA 1
ATOM 1419 C C . LEU A 1 204 ? -20.677 -5.666 14.992 1.00 88.25 204 LEU A C 1
ATOM 1421 O O . LEU A 1 204 ? -20.446 -4.944 14.023 1.00 88.25 204 LEU A O 1
ATOM 1425 N N . ALA A 1 205 ? -20.601 -6.996 14.910 1.00 89.19 205 ALA A N 1
ATOM 1426 C CA . ALA A 1 205 ? -20.270 -7.693 13.668 1.00 89.19 205 ALA A CA 1
ATOM 1427 C C . ALA A 1 205 ? -21.308 -7.421 12.562 1.00 89.19 205 ALA A C 1
ATOM 1429 O O . ALA A 1 205 ? -20.955 -7.186 11.404 1.00 89.19 205 ALA A O 1
ATOM 1430 N N . GLY A 1 206 ? -22.597 -7.391 12.918 1.00 86.75 206 GLY A N 1
ATOM 1431 C CA . GLY A 1 206 ? -23.674 -7.012 12.006 1.00 86.75 206 GLY A CA 1
ATOM 1432 C C . GLY A 1 206 ? -23.524 -5.584 11.471 1.00 86.75 206 GLY A C 1
ATOM 1433 O O . GLY A 1 206 ? -23.754 -5.349 10.285 1.00 86.75 206 GLY A O 1
ATOM 1434 N N . CYS A 1 207 ? -23.091 -4.646 12.314 1.00 86.00 207 CYS A N 1
ATOM 1435 C CA . CYS A 1 207 ? -22.831 -3.255 11.942 1.00 86.00 207 CYS A CA 1
ATOM 1436 C C . CYS A 1 207 ? -21.641 -3.139 10.972 1.00 86.00 207 CYS A C 1
ATOM 1438 O O . CYS A 1 207 ? -21.770 -2.496 9.934 1.00 86.00 207 CYS A O 1
ATOM 1440 N N . LEU A 1 208 ? -20.538 -3.868 11.192 1.00 87.44 208 LEU A N 1
ATOM 1441 C CA . LEU A 1 208 ? -19.425 -3.929 10.225 1.00 87.44 208 LEU A CA 1
ATOM 1442 C C . LEU A 1 208 ? -19.879 -4.374 8.823 1.00 87.44 208 LEU A C 1
ATOM 1444 O O . LEU A 1 208 ? -19.409 -3.846 7.812 1.00 87.44 208 LEU A O 1
ATOM 1448 N N . GLY A 1 209 ? -20.821 -5.316 8.757 1.00 86.88 209 GLY A N 1
ATOM 1449 C CA . GLY A 1 209 ? -21.388 -5.841 7.512 1.00 86.88 209 GLY A CA 1
ATOM 1450 C C . GLY A 1 209 ? -22.570 -5.052 6.933 1.00 86.88 209 GLY A C 1
ATOM 1451 O O . GLY A 1 209 ? -23.200 -5.537 5.991 1.00 86.88 209 GLY A O 1
ATOM 1452 N N . SER A 1 210 ? -22.922 -3.883 7.476 1.00 84.69 210 SER A N 1
ATOM 1453 C CA . SER A 1 210 ? -24.105 -3.120 7.053 1.00 84.69 210 SER A CA 1
ATOM 1454 C C . SER A 1 210 ? -23.917 -1.601 7.148 1.00 84.69 210 SER A C 1
ATOM 1456 O O . SER A 1 210 ? -22.965 -1.111 7.746 1.00 84.69 210 SER A O 1
ATOM 1458 N N . ALA A 1 211 ? -24.806 -0.824 6.530 1.00 73.88 211 ALA A N 1
ATOM 1459 C CA . ALA A 1 211 ? -24.866 0.622 6.748 1.00 73.88 211 ALA A CA 1
ATOM 1460 C C . ALA A 1 211 ? -25.734 0.901 7.987 1.00 73.88 211 ALA A C 1
ATOM 1462 O O . ALA A 1 211 ? -26.849 1.412 7.869 1.00 73.88 211 ALA A O 1
ATOM 1463 N N . CYS A 1 212 ? -25.254 0.459 9.151 1.00 75.88 212 CYS A N 1
ATOM 1464 C CA . CYS A 1 212 ? -25.864 0.760 10.443 1.00 75.88 212 CYS A CA 1
ATOM 1465 C C . CYS A 1 212 ? -25.821 2.272 10.709 1.00 75.88 212 CYS A C 1
ATOM 1467 O O . CYS A 1 212 ? -24.821 2.933 10.426 1.00 75.88 212 CYS A O 1
ATOM 1469 N N . ASP A 1 213 ? -26.919 2.813 11.233 1.00 65.88 213 ASP A N 1
ATOM 1470 C CA . ASP A 1 213 ? -27.040 4.202 11.687 1.00 65.88 213 ASP A CA 1
ATOM 1471 C C . ASP A 1 213 ? -27.236 4.322 13.213 1.00 65.88 213 ASP A C 1
ATOM 1473 O O . ASP A 1 213 ? -27.169 5.433 13.740 1.00 65.88 213 ASP A O 1
ATOM 1477 N N . ASP A 1 214 ? -27.460 3.193 13.906 1.00 60.06 214 ASP A N 1
ATOM 1478 C CA . ASP A 1 214 ? -27.509 3.024 15.368 1.00 60.06 214 ASP A CA 1
ATOM 1479 C C . ASP A 1 214 ? -27.490 1.516 15.739 1.00 60.06 214 ASP A C 1
ATOM 1481 O O . ASP A 1 214 ? -27.957 0.665 14.970 1.00 60.06 214 ASP A O 1
ATOM 1485 N N . PHE A 1 215 ? -27.017 1.164 16.941 1.00 56.75 215 PHE A N 1
ATOM 1486 C CA . PHE A 1 215 ? -26.968 -0.203 17.489 1.00 56.75 215 PHE A CA 1
ATOM 1487 C C . PHE A 1 215 ? -28.367 -0.705 17.873 1.00 56.75 215 PHE A C 1
ATOM 1489 O O . PHE A 1 215 ? -28.734 -0.786 19.045 1.00 56.75 215 PHE A O 1
ATOM 1496 N N . GLY A 1 216 ? -29.168 -1.037 16.857 1.00 52.78 216 GLY A N 1
ATOM 1497 C CA . GLY A 1 216 ? -30.553 -1.500 16.996 1.00 52.78 216 GLY A CA 1
ATOM 1498 C C . GLY A 1 216 ? -31.547 -0.876 16.008 1.00 52.78 216 GLY A C 1
ATOM 1499 O O . GLY A 1 216 ? -32.746 -1.131 16.139 1.00 52.78 216 GLY A O 1
ATOM 1500 N N . GLY A 1 217 ? -31.072 -0.060 15.056 1.00 57.25 217 GLY A N 1
ATOM 1501 C CA . GLY A 1 217 ? -31.869 0.544 13.983 1.00 57.25 217 GLY A CA 1
ATOM 1502 C C . GLY A 1 217 ? -32.101 -0.370 12.769 1.00 57.25 217 GLY A C 1
ATOM 1503 O O . GLY A 1 217 ? -31.632 -1.509 12.711 1.00 57.25 217 GLY A O 1
ATOM 1504 N N . ASP A 1 218 ? -32.849 0.132 11.781 1.00 58.22 218 ASP A N 1
ATOM 1505 C CA . ASP A 1 218 ? -33.014 -0.535 10.484 1.00 58.22 218 ASP A CA 1
ATOM 1506 C C . ASP A 1 218 ? -31.708 -0.403 9.681 1.00 58.22 218 ASP A C 1
ATOM 1508 O O . ASP A 1 218 ? -31.506 0.562 8.946 1.00 58.22 218 ASP A O 1
ATOM 1512 N N . ASN A 1 219 ? -30.817 -1.387 9.808 1.00 65.69 219 ASN A N 1
ATOM 1513 C CA . ASN A 1 219 ? -29.546 -1.391 9.086 1.00 65.69 219 ASN A CA 1
ATOM 1514 C C . ASN A 1 219 ? -29.761 -1.388 7.561 1.00 65.69 219 ASN A C 1
ATOM 1516 O O . ASN A 1 219 ? -30.428 -2.267 7.001 1.00 65.69 219 ASN A O 1
ATOM 1520 N N . GLY A 1 220 ? -29.149 -0.421 6.871 1.00 74.06 220 GLY A N 1
ATOM 1521 C CA . GLY A 1 220 ? -29.061 -0.416 5.413 1.00 74.06 220 GLY A CA 1
ATOM 1522 C C . GLY A 1 220 ? -28.104 -1.495 4.893 1.00 74.06 220 GLY A C 1
ATOM 1523 O O . GLY A 1 220 ? -27.305 -2.061 5.636 1.00 74.06 220 GLY A O 1
ATOM 1524 N N . ALA A 1 221 ? -28.144 -1.786 3.591 1.00 83.62 221 ALA A N 1
ATOM 1525 C CA . ALA A 1 221 ? -27.139 -2.658 2.981 1.00 83.62 221 ALA A CA 1
ATOM 1526 C C . ALA A 1 221 ? -25.744 -2.015 3.075 1.00 83.62 221 ALA A C 1
ATOM 1528 O O . ALA A 1 221 ? -25.633 -0.798 2.929 1.00 83.62 221 ALA A O 1
ATOM 1529 N N . ALA A 1 222 ? -24.695 -2.824 3.276 1.00 85.19 222 ALA A N 1
ATOM 1530 C CA . ALA A 1 222 ? -23.322 -2.339 3.167 1.00 85.19 222 ALA A CA 1
ATOM 1531 C C . ALA A 1 222 ? -23.123 -1.630 1.824 1.00 85.19 222 ALA A C 1
ATOM 1533 O O . ALA A 1 222 ? -23.555 -2.119 0.775 1.00 85.19 222 ALA A O 1
ATOM 1534 N N . SER A 1 223 ? -22.475 -0.473 1.873 1.00 84.31 223 SER A N 1
ATOM 1535 C CA . SER A 1 223 ? -22.192 0.333 0.694 1.00 84.31 223 SER A CA 1
ATOM 1536 C C . SER A 1 223 ? -20.698 0.504 0.540 1.00 84.31 223 SER A C 1
ATOM 1538 O O . SER A 1 223 ? -20.016 0.856 1.500 1.00 84.31 223 SER A O 1
ATOM 1540 N N . ASP A 1 224 ? -20.219 0.326 -0.681 1.00 85.75 224 ASP A N 1
ATOM 1541 C CA . ASP A 1 224 ? -18.855 0.675 -1.026 1.00 85.75 224 ASP A CA 1
ATOM 1542 C C . ASP A 1 224 ? -18.672 2.197 -0.987 1.00 85.75 224 ASP A C 1
ATOM 1544 O O . ASP A 1 224 ? -19.277 2.935 -1.767 1.00 85.75 224 ASP A O 1
ATOM 1548 N N . SER A 1 225 ? -17.839 2.666 -0.065 1.00 84.75 225 SER A N 1
ATOM 1549 C CA . SER A 1 225 ? -17.529 4.086 0.117 1.00 84.75 225 SER A CA 1
ATOM 1550 C C . SER A 1 225 ? -16.623 4.627 -0.993 1.00 84.75 225 SER A C 1
ATOM 1552 O O . SER A 1 225 ? -16.537 5.844 -1.178 1.00 84.75 225 SER A O 1
ATOM 1554 N N . PHE A 1 226 ? -15.986 3.735 -1.752 1.00 85.06 226 PHE A N 1
ATOM 1555 C CA . PHE A 1 226 ? -15.106 4.065 -2.867 1.00 85.06 226 PHE A CA 1
ATOM 1556 C C . PHE A 1 226 ? -15.738 3.772 -4.232 1.00 85.06 226 PHE A C 1
ATOM 1558 O O . PHE A 1 226 ? -15.140 4.075 -5.263 1.00 85.06 226 PHE A O 1
ATOM 1565 N N . ALA A 1 227 ? -16.994 3.309 -4.271 1.00 87.12 227 ALA A N 1
ATOM 1566 C CA . ALA A 1 227 ? -17.681 3.013 -5.523 1.00 87.12 227 ALA A CA 1
ATOM 1567 C C . ALA A 1 227 ? -17.690 4.210 -6.484 1.00 87.12 227 ALA A C 1
ATOM 1569 O O . ALA A 1 227 ? -18.201 5.292 -6.181 1.00 87.12 227 ALA A O 1
ATOM 1570 N N . GLY A 1 228 ? -17.174 3.974 -7.692 1.00 87.50 228 GLY A N 1
ATOM 1571 C CA . GLY A 1 228 ? -17.097 4.973 -8.757 1.00 87.50 228 GLY A CA 1
ATOM 1572 C C . GLY A 1 228 ? -16.001 6.022 -8.558 1.00 87.50 228 GLY A C 1
ATOM 1573 O O . GLY A 1 228 ? -15.974 6.999 -9.310 1.00 87.50 228 GLY A O 1
ATOM 1574 N N . GLN A 1 229 ? -15.129 5.849 -7.563 1.00 89.44 229 GLN A N 1
ATOM 1575 C CA . GLN A 1 229 ? -13.901 6.620 -7.442 1.00 89.44 229 GLN A CA 1
ATOM 1576 C C . GLN A 1 229 ? -12.794 5.990 -8.288 1.00 89.44 229 GLN A C 1
ATOM 1578 O O . GLN A 1 229 ? -12.782 4.790 -8.558 1.00 89.44 229 GLN A O 1
ATOM 1583 N N . ASN A 1 230 ? -11.862 6.840 -8.703 1.00 93.88 230 ASN A N 1
ATOM 1584 C CA . ASN A 1 230 ? -10.636 6.419 -9.357 1.00 93.88 230 ASN A CA 1
ATOM 1585 C C . ASN A 1 230 ? -9.476 6.477 -8.368 1.00 93.88 230 ASN A C 1
ATOM 1587 O O . ASN A 1 230 ? -9.476 7.301 -7.452 1.00 93.88 230 ASN A O 1
ATOM 1591 N N . VAL A 1 231 ? -8.434 5.720 -8.668 1.00 95.00 231 VAL A N 1
ATOM 1592 C CA . VAL A 1 231 ? -7.102 5.835 -8.077 1.00 95.00 231 VAL A CA 1
ATOM 1593 C C . VAL A 1 231 ? -6.075 5.997 -9.189 1.00 95.00 231 VAL A C 1
ATOM 1595 O O . VAL A 1 231 ? -6.286 5.591 -10.334 1.00 95.00 231 VAL A O 1
ATOM 1598 N N . ARG A 1 232 ? -4.921 6.567 -8.868 1.00 96.88 232 ARG A N 1
ATOM 1599 C CA . ARG A 1 232 ? -3.712 6.334 -9.659 1.00 96.88 232 ARG A CA 1
ATOM 1600 C C . ARG A 1 232 ? -3.127 4.992 -9.273 1.00 96.88 232 ARG A C 1
ATOM 1602 O O . ARG A 1 232 ? -3.224 4.587 -8.119 1.00 96.88 232 ARG A O 1
ATOM 1609 N N . ALA A 1 233 ? -2.481 4.319 -10.215 1.00 97.31 233 ALA A N 1
ATOM 1610 C CA . ALA A 1 233 ? -1.730 3.117 -9.900 1.00 97.31 233 ALA A CA 1
ATOM 1611 C C . ALA A 1 233 ? -0.391 3.073 -10.621 1.00 97.31 233 ALA A C 1
ATOM 1613 O O . ALA A 1 233 ? -0.272 3.507 -11.767 1.00 97.31 233 ALA A O 1
ATOM 1614 N N . ILE A 1 234 ? 0.590 2.465 -9.958 1.00 98.44 234 ILE A N 1
ATOM 1615 C CA . ILE A 1 234 ? 1.766 1.886 -10.602 1.00 98.44 234 ILE A CA 1
ATOM 1616 C C . ILE A 1 234 ? 1.594 0.367 -10.548 1.00 98.44 234 ILE A C 1
ATOM 1618 O O . ILE A 1 234 ? 1.513 -0.231 -9.475 1.00 98.44 234 ILE A O 1
ATOM 1622 N N . VAL A 1 235 ? 1.535 -0.253 -11.722 1.00 97.88 235 VAL A N 1
ATOM 1623 C CA . VAL A 1 235 ? 1.417 -1.697 -11.925 1.00 97.88 235 VAL A CA 1
ATOM 1624 C C . VAL A 1 235 ? 2.753 -2.212 -12.433 1.00 97.88 235 VAL A C 1
ATOM 1626 O O . VAL A 1 235 ? 3.199 -1.845 -13.520 1.00 97.88 235 VAL A O 1
ATOM 1629 N N . LEU A 1 236 ? 3.382 -3.092 -11.664 1.00 97.50 236 LEU A N 1
ATOM 1630 C CA . LEU A 1 236 ? 4.657 -3.710 -11.990 1.00 97.50 236 LEU A CA 1
ATOM 1631 C C . LEU A 1 236 ? 4.507 -5.214 -12.202 1.00 97.50 236 LEU A C 1
ATOM 1633 O O . LEU A 1 236 ? 3.722 -5.891 -11.537 1.00 97.50 236 LEU A O 1
ATOM 1637 N N . GLN A 1 237 ? 5.337 -5.759 -13.084 1.00 95.69 237 GLN A N 1
ATOM 1638 C CA . GLN A 1 237 ? 5.613 -7.188 -13.137 1.00 95.69 237 GLN A CA 1
ATOM 1639 C C . GLN A 1 237 ? 7.125 -7.412 -13.135 1.00 95.69 237 GLN A C 1
ATOM 1641 O O . GLN A 1 237 ? 7.834 -6.882 -13.988 1.00 95.69 237 GLN A O 1
ATOM 1646 N N . VAL A 1 238 ? 7.601 -8.223 -12.194 1.00 95.06 238 VAL A N 1
ATOM 1647 C CA . VAL A 1 238 ? 9.025 -8.493 -11.955 1.00 95.06 238 VAL A CA 1
ATOM 1648 C C . VAL A 1 238 ? 9.334 -9.961 -12.249 1.00 95.06 238 VAL A C 1
ATOM 1650 O O . VAL A 1 238 ? 8.518 -10.840 -11.944 1.00 95.06 238 VAL A O 1
ATOM 1653 N N . THR A 1 239 ? 10.487 -10.253 -12.858 1.00 93.38 239 THR A N 1
ATOM 1654 C CA . THR A 1 239 ? 11.006 -11.632 -12.933 1.00 93.38 239 THR A CA 1
ATOM 1655 C C . THR A 1 239 ? 11.376 -12.107 -11.534 1.00 93.38 239 THR A C 1
ATOM 1657 O O . THR A 1 239 ? 12.178 -11.474 -10.865 1.00 93.38 239 THR A O 1
ATOM 1660 N N . ARG A 1 240 ? 10.838 -13.239 -11.078 1.00 91.44 240 ARG A N 1
ATOM 1661 C CA . ARG A 1 240 ? 11.129 -13.724 -9.721 1.00 91.44 240 ARG A CA 1
ATOM 1662 C C . ARG A 1 240 ? 12.610 -14.080 -9.526 1.00 91.44 240 ARG A C 1
ATOM 1664 O O . ARG A 1 240 ? 13.151 -13.688 -8.502 1.00 91.44 240 ARG A O 1
ATOM 1671 N N . ASP A 1 241 ? 13.272 -14.680 -10.519 1.00 91.69 241 ASP A N 1
ATOM 1672 C CA . ASP A 1 241 ? 14.725 -14.966 -10.475 1.00 91.69 241 ASP A CA 1
ATOM 1673 C C . ASP A 1 241 ? 15.602 -13.708 -10.299 1.00 91.69 241 ASP A C 1
ATOM 1675 O O . ASP A 1 241 ? 16.788 -13.809 -9.999 1.00 91.69 241 ASP A O 1
ATOM 1679 N N . SER A 1 242 ? 15.062 -12.505 -10.534 1.00 93.69 242 SER A N 1
ATOM 1680 C CA . SER A 1 242 ? 15.808 -11.264 -10.311 1.00 93.69 242 SER A CA 1
ATOM 1681 C C . SER A 1 242 ? 15.686 -10.751 -8.871 1.00 93.69 242 SER A C 1
ATOM 1683 O O . SER A 1 242 ? 16.349 -9.780 -8.521 1.00 93.69 242 SER A O 1
ATOM 1685 N N . ILE A 1 243 ? 14.824 -11.359 -8.050 1.00 94.88 243 ILE A N 1
ATOM 1686 C CA . ILE A 1 243 ? 14.500 -10.922 -6.683 1.00 94.88 243 ILE A CA 1
ATOM 1687 C C . ILE A 1 243 ? 14.450 -12.077 -5.668 1.00 94.88 243 ILE A C 1
ATOM 1689 O O . ILE A 1 243 ? 13.917 -11.899 -4.577 1.00 94.88 243 ILE A O 1
ATOM 1693 N N . ASP A 1 244 ? 14.986 -13.255 -5.990 1.00 93.44 244 ASP A N 1
ATOM 1694 C CA . ASP A 1 244 ? 14.935 -14.463 -5.151 1.00 93.44 244 ASP A CA 1
ATOM 1695 C C . ASP A 1 244 ? 16.289 -14.840 -4.525 1.00 93.44 244 ASP A C 1
ATOM 1697 O O . ASP A 1 244 ? 16.466 -15.949 -4.023 1.00 93.44 244 ASP A O 1
ATOM 1701 N N . GLY A 1 245 ? 17.258 -13.919 -4.502 1.00 93.50 245 GLY A N 1
ATOM 1702 C CA . GLY A 1 245 ? 18.621 -14.196 -4.033 1.00 93.50 245 GLY A CA 1
ATOM 1703 C C . GLY A 1 245 ? 18.716 -14.658 -2.571 1.00 93.50 245 GLY A C 1
ATOM 1704 O O . GLY A 1 245 ? 19.712 -15.271 -2.188 1.00 93.50 245 GLY A O 1
ATOM 1705 N N . GLY A 1 246 ? 17.695 -14.383 -1.754 1.00 92.12 246 GLY A N 1
ATOM 1706 C CA . GLY A 1 246 ? 17.545 -14.895 -0.391 1.00 92.12 246 GLY A CA 1
ATOM 1707 C C . GLY A 1 246 ? 16.685 -16.159 -0.274 1.00 92.12 246 GLY A C 1
ATOM 1708 O O . GLY A 1 246 ? 16.709 -16.793 0.779 1.00 92.12 246 GLY A O 1
ATOM 1709 N N . GLY A 1 247 ? 15.949 -16.538 -1.321 1.00 91.56 247 GLY A N 1
ATOM 1710 C CA . GLY A 1 247 ? 15.084 -17.716 -1.378 1.00 91.56 247 GLY A CA 1
ATOM 1711 C C . GLY A 1 247 ? 13.695 -17.445 -1.967 1.00 91.56 247 GLY A C 1
ATOM 1712 O O . GLY A 1 247 ? 13.387 -16.364 -2.464 1.00 91.56 247 GLY A O 1
ATOM 1713 N N . ASP A 1 248 ? 12.841 -18.464 -1.896 1.00 88.75 248 ASP A N 1
ATOM 1714 C CA . ASP A 1 248 ? 11.554 -18.513 -2.599 1.00 88.75 248 ASP A CA 1
ATOM 1715 C C . ASP A 1 248 ? 10.412 -17.736 -1.923 1.00 88.75 248 ASP A C 1
ATOM 1717 O O . ASP A 1 248 ? 9.357 -17.539 -2.534 1.00 88.75 248 ASP A O 1
ATOM 1721 N N . ILE A 1 249 ? 10.587 -17.320 -0.667 1.00 91.06 249 ILE A N 1
ATOM 1722 C CA . ILE A 1 249 ? 9.581 -16.573 0.089 1.00 91.06 249 ILE A CA 1
ATOM 1723 C C . ILE A 1 249 ? 9.821 -15.082 -0.103 1.00 91.06 249 ILE A C 1
ATOM 1725 O O . ILE A 1 249 ? 10.887 -14.582 0.242 1.00 91.06 249 ILE A O 1
ATOM 1729 N N . LEU A 1 250 ? 8.810 -14.371 -0.608 1.00 91.75 250 LEU A N 1
ATOM 1730 C CA . LEU A 1 250 ? 8.857 -12.928 -0.829 1.00 91.75 250 LEU A CA 1
ATOM 1731 C C . LEU A 1 250 ? 7.979 -12.185 0.182 1.00 91.75 250 LEU A C 1
ATOM 1733 O O . LEU A 1 250 ? 6.810 -12.520 0.365 1.00 91.75 250 LEU A O 1
ATOM 1737 N N . ALA A 1 251 ? 8.537 -11.145 0.793 1.00 92.00 251 ALA A N 1
ATOM 1738 C CA . ALA A 1 251 ? 7.807 -10.117 1.521 1.00 92.00 251 ALA A CA 1
ATOM 1739 C C . ALA A 1 251 ? 7.720 -8.846 0.670 1.00 92.00 251 ALA A C 1
ATOM 1741 O O . ALA A 1 251 ? 8.655 -8.528 -0.065 1.00 92.00 251 ALA A O 1
ATOM 1742 N N . PHE A 1 252 ? 6.611 -8.119 0.795 1.00 93.62 252 PHE A N 1
ATOM 1743 C CA . PHE A 1 252 ? 6.327 -6.905 0.036 1.00 93.62 252 PHE A CA 1
ATOM 1744 C C . PHE A 1 252 ? 5.650 -5.858 0.923 1.00 93.62 252 PHE A C 1
ATOM 1746 O O . PHE A 1 252 ? 4.806 -6.201 1.749 1.00 93.62 252 PHE A O 1
ATOM 1753 N N . TRP A 1 253 ? 6.030 -4.596 0.744 1.00 94.94 253 TRP A N 1
ATOM 1754 C CA . TRP A 1 253 ? 5.297 -3.430 1.232 1.00 94.94 253 TRP A CA 1
ATOM 1755 C C . TRP A 1 253 ? 5.604 -2.211 0.354 1.00 94.94 253 TRP A C 1
ATOM 1757 O O . TRP A 1 253 ? 6.670 -2.119 -0.257 1.00 94.94 253 TRP A O 1
ATOM 1767 N N . GLY A 1 254 ? 4.666 -1.280 0.273 1.00 96.12 254 GLY A N 1
ATOM 1768 C CA . GLY A 1 254 ? 4.803 -0.010 -0.424 1.00 96.12 254 GLY A CA 1
ATOM 1769 C C . GLY A 1 254 ? 5.184 1.124 0.519 1.00 96.12 254 GLY A C 1
ATOM 1770 O O . GLY A 1 254 ? 4.802 1.103 1.687 1.00 96.12 254 GLY A O 1
ATOM 1771 N N . SER A 1 255 ? 5.908 2.119 0.016 1.00 97.19 255 SER A N 1
ATOM 1772 C CA . SER A 1 255 ? 6.121 3.388 0.715 1.00 97.19 255 SER A CA 1
ATOM 1773 C C . SER A 1 255 ? 6.170 4.560 -0.244 1.00 97.19 255 SER A C 1
ATOM 1775 O O . SER A 1 255 ? 6.680 4.423 -1.357 1.00 97.19 255 SER A O 1
ATOM 1777 N N . THR A 1 256 ? 5.739 5.724 0.225 1.00 98.00 256 THR A N 1
ATOM 1778 C CA . THR A 1 256 ? 5.921 6.993 -0.480 1.00 98.00 256 THR A CA 1
ATOM 1779 C C . THR A 1 256 ? 6.857 7.901 0.301 1.00 98.00 256 THR A C 1
ATOM 1781 O O . THR A 1 256 ? 6.914 7.874 1.534 1.00 98.00 256 THR A O 1
ATOM 1784 N N . ALA A 1 257 ? 7.621 8.722 -0.413 1.00 97.88 257 ALA A N 1
ATOM 1785 C CA . ALA A 1 257 ? 8.508 9.696 0.202 1.00 97.88 257 ALA A CA 1
ATOM 1786 C C . ALA A 1 257 ? 8.521 11.019 -0.561 1.00 97.88 257 ALA A C 1
ATOM 1788 O O . ALA A 1 257 ? 8.513 11.043 -1.789 1.00 97.88 257 ALA A O 1
ATOM 1789 N N . GLN A 1 258 ? 8.632 12.125 0.171 1.00 96.94 258 GLN A N 1
ATOM 1790 C CA . GLN A 1 258 ? 8.804 13.467 -0.385 1.00 96.94 258 GLN A CA 1
ATOM 1791 C C . GLN A 1 258 ? 9.999 14.143 0.288 1.00 96.94 258 GLN A C 1
ATOM 1793 O O . GLN A 1 258 ? 10.165 14.102 1.509 1.00 96.94 258 GLN A O 1
ATOM 1798 N N . GLY A 1 259 ? 10.888 14.739 -0.512 1.00 94.81 259 GLY A N 1
ATOM 1799 C CA . GLY A 1 259 ? 12.109 15.371 0.007 1.00 94.81 259 GLY A CA 1
ATOM 1800 C C . GLY A 1 259 ? 13.026 14.421 0.796 1.00 94.81 259 GLY A C 1
ATOM 1801 O O . GLY A 1 259 ? 13.778 14.881 1.653 1.00 94.81 259 GLY A O 1
ATOM 1802 N N . GLY A 1 260 ? 12.948 13.110 0.534 1.00 92.44 260 GLY A N 1
ATOM 1803 C CA . GLY A 1 260 ? 13.715 12.070 1.229 1.00 92.44 260 GLY A CA 1
ATOM 1804 C C . GLY A 1 260 ? 13.118 11.593 2.558 1.00 92.44 260 GLY A C 1
ATOM 1805 O O . GLY A 1 260 ? 13.710 10.726 3.194 1.00 92.44 260 GLY A O 1
ATOM 1806 N N . ASN A 1 261 ? 11.964 12.120 2.973 1.00 94.75 261 ASN A N 1
ATOM 1807 C CA . ASN A 1 261 ? 11.255 11.658 4.164 1.00 94.75 261 ASN A CA 1
ATOM 1808 C C . ASN A 1 261 ? 10.106 10.739 3.753 1.00 94.75 261 ASN A C 1
ATOM 1810 O O . ASN A 1 261 ? 9.325 11.116 2.878 1.00 94.75 261 ASN A O 1
ATOM 1814 N N . GLN A 1 262 ? 9.996 9.571 4.389 1.00 96.19 262 GLN A N 1
ATOM 1815 C CA . GLN A 1 262 ? 8.835 8.699 4.219 1.00 96.19 262 GLN A CA 1
ATOM 1816 C C . GLN A 1 262 ? 7.585 9.419 4.727 1.00 96.19 262 GLN A C 1
ATOM 1818 O O . GLN A 1 262 ? 7.597 9.986 5.822 1.00 96.19 262 GLN A O 1
ATOM 1823 N N . ILE A 1 263 ? 6.545 9.411 3.903 1.00 95.56 263 ILE A N 1
ATOM 1824 C CA . ILE A 1 263 ? 5.250 10.026 4.185 1.00 95.56 263 ILE A CA 1
ATOM 1825 C C . ILE A 1 263 ? 4.234 8.940 4.517 1.00 95.56 263 ILE A C 1
ATOM 1827 O O . ILE A 1 263 ? 3.501 9.097 5.488 1.00 95.56 263 ILE A O 1
ATOM 1831 N N . ASP A 1 264 ? 4.266 7.834 3.772 1.00 95.12 264 ASP A N 1
ATOM 1832 C CA . ASP A 1 264 ? 3.348 6.717 3.944 1.00 95.12 264 ASP A CA 1
ATOM 1833 C C . ASP A 1 264 ? 4.022 5.347 3.803 1.00 95.12 264 ASP A C 1
ATOM 1835 O O . ASP A 1 264 ? 5.085 5.222 3.174 1.00 95.12 264 ASP A O 1
ATOM 1839 N N . ARG A 1 265 ? 3.394 4.313 4.376 1.00 93.25 265 ARG A N 1
ATOM 1840 C CA . ARG A 1 265 ? 3.721 2.909 4.139 1.00 93.25 265 ARG A CA 1
ATOM 1841 C C . ARG A 1 265 ? 2.520 1.974 4.292 1.00 93.25 265 ARG A C 1
ATOM 1843 O O . ARG A 1 265 ? 1.865 1.938 5.324 1.00 93.25 265 ARG A O 1
ATOM 1850 N N . ALA A 1 266 ? 2.415 1.036 3.356 1.00 90.75 266 ALA A N 1
ATOM 1851 C CA . ALA A 1 266 ? 1.374 0.018 3.355 1.00 90.75 266 ALA A CA 1
ATOM 1852 C C . ALA A 1 266 ? 1.983 -1.368 3.115 1.00 90.75 266 ALA A C 1
ATOM 1854 O O . ALA A 1 266 ? 2.588 -1.631 2.078 1.00 90.75 266 ALA A O 1
ATOM 1855 N N . GLY A 1 267 ? 1.850 -2.283 4.076 1.00 83.31 267 GLY A N 1
ATOM 1856 C CA . GLY A 1 267 ? 2.256 -3.691 3.901 1.00 83.31 267 GLY A CA 1
ATOM 1857 C C . GLY A 1 267 ? 1.082 -4.628 3.633 1.00 83.31 267 GLY A C 1
ATOM 1858 O O . GLY A 1 267 ? 1.211 -5.650 2.963 1.00 83.31 267 GLY A O 1
ATOM 1859 N N . ARG A 1 268 ? -0.074 -4.270 4.181 1.00 79.50 268 ARG A N 1
ATOM 1860 C CA . ARG A 1 268 ? -1.368 -4.882 3.924 1.00 79.50 268 ARG A CA 1
ATOM 1861 C C . ARG A 1 268 ? -2.391 -3.762 4.016 1.00 79.50 268 ARG A C 1
ATOM 1863 O O . ARG A 1 268 ? -2.223 -2.901 4.885 1.00 79.50 268 ARG A O 1
ATOM 1870 N N . PRO A 1 269 ? -3.434 -3.784 3.189 1.00 75.19 269 PRO A N 1
ATOM 1871 C CA . PRO A 1 269 ? -4.400 -2.709 3.256 1.00 75.19 269 PRO A CA 1
ATOM 1872 C C . PRO A 1 269 ? -5.134 -2.686 4.617 1.00 75.19 269 PRO A C 1
ATOM 1874 O O . PRO A 1 269 ? -5.243 -3.716 5.293 1.00 75.19 269 PRO A O 1
ATOM 1877 N N . ALA A 1 270 ? -5.593 -1.502 5.035 1.00 77.06 270 ALA A N 1
ATOM 1878 C CA . ALA A 1 270 ? -6.272 -1.182 6.304 1.00 77.06 270 ALA A CA 1
ATOM 1879 C C . ALA A 1 270 ? -5.539 -1.479 7.616 1.00 77.06 270 ALA A C 1
ATOM 1881 O O . ALA A 1 270 ? -6.147 -1.339 8.678 1.00 77.06 270 ALA A O 1
ATOM 1882 N N . ILE A 1 271 ? -4.255 -1.849 7.607 1.00 82.81 271 ILE A N 1
ATOM 1883 C CA . ILE A 1 271 ? -3.536 -2.080 8.869 1.00 82.81 271 ILE A CA 1
ATOM 1884 C C . ILE A 1 271 ? -3.508 -0.812 9.719 1.00 82.81 271 ILE A C 1
ATOM 1886 O O . ILE A 1 271 ? -3.841 -0.877 10.899 1.00 82.81 271 ILE A O 1
ATOM 1890 N N . SER A 1 272 ? -3.152 0.335 9.145 1.00 84.62 272 SER A N 1
ATOM 1891 C CA . SER A 1 272 ? -3.124 1.580 9.908 1.00 84.62 272 SER A CA 1
ATOM 1892 C C . SER A 1 272 ? -4.543 2.047 10.260 1.00 84.62 272 SER A C 1
ATOM 1894 O O . SER A 1 272 ? -4.852 2.277 11.432 1.00 84.62 272 SER A O 1
ATOM 1896 N N . THR A 1 273 ? -5.459 2.039 9.282 1.00 86.12 273 THR A N 1
ATOM 1897 C CA . THR A 1 273 ? -6.884 2.370 9.466 1.00 86.12 273 THR A CA 1
ATOM 1898 C C . THR A 1 273 ? -7.552 1.599 10.607 1.00 86.12 273 THR A C 1
ATOM 1900 O O . THR A 1 273 ? -8.242 2.208 11.433 1.00 86.12 273 THR A O 1
ATOM 1903 N N . ALA A 1 274 ? -7.367 0.277 10.664 1.00 88.88 274 ALA A N 1
ATOM 1904 C CA . ALA A 1 274 ? -8.099 -0.610 11.565 1.00 88.88 274 ALA A CA 1
ATOM 1905 C C . ALA A 1 274 ? -7.339 -0.987 12.838 1.00 88.88 274 ALA A C 1
ATOM 1907 O O . ALA A 1 274 ? -7.982 -1.310 13.837 1.00 88.88 274 ALA A O 1
ATOM 1908 N N . LEU A 1 275 ? -6.002 -0.967 12.815 1.00 91.75 275 LEU A N 1
ATOM 1909 C CA . LEU A 1 275 ? -5.193 -1.561 13.881 1.00 91.75 275 LEU A CA 1
ATOM 1910 C C . LEU A 1 275 ? -4.243 -0.586 14.582 1.00 91.75 275 LEU A C 1
ATOM 1912 O O . LEU A 1 275 ? -3.657 -0.954 15.599 1.00 91.75 275 LEU A O 1
ATOM 1916 N N . VAL A 1 276 ? -4.079 0.645 14.091 1.00 91.88 276 VAL A N 1
ATOM 1917 C CA . VAL A 1 276 ? -3.162 1.624 14.691 1.00 91.88 276 VAL A CA 1
ATOM 1918 C C . VAL A 1 276 ? -3.951 2.785 15.277 1.00 91.88 276 VAL A C 1
ATOM 1920 O O . VAL A 1 276 ? -4.495 3.628 14.573 1.00 91.88 276 VAL A O 1
ATOM 1923 N N . GLY A 1 277 ? -4.040 2.829 16.609 1.00 87.50 277 GLY A N 1
ATOM 1924 C CA . GLY A 1 277 ? -4.729 3.904 17.331 1.00 87.50 277 GLY A CA 1
ATOM 1925 C C . GLY A 1 277 ? -6.237 4.014 17.062 1.00 87.50 277 GLY A C 1
ATOM 1926 O O . GLY A 1 277 ? -6.879 4.923 17.586 1.00 87.50 277 GLY A O 1
ATOM 1927 N N . THR A 1 278 ? -6.807 3.081 16.297 1.00 89.31 278 THR A N 1
ATOM 1928 C CA . THR A 1 278 ? -8.193 3.080 15.822 1.00 89.31 278 THR A CA 1
ATOM 1929 C C . THR A 1 278 ? -9.196 3.169 16.954 1.00 89.31 278 THR A C 1
ATOM 1931 O O . THR A 1 278 ? -10.108 3.982 16.867 1.00 89.31 278 THR A O 1
ATOM 1934 N N . PHE A 1 279 ? -9.000 2.408 18.032 1.00 87.81 279 PHE A N 1
ATOM 1935 C CA . PHE A 1 279 ? -9.913 2.342 19.177 1.00 87.81 279 PHE A CA 1
ATOM 1936 C C . PHE A 1 279 ? -9.504 3.237 20.357 1.00 87.81 279 PHE A C 1
ATOM 1938 O O . PHE A 1 279 ? -10.075 3.117 21.438 1.00 87.81 279 PHE A O 1
ATOM 1945 N N . ASP A 1 280 ? -8.554 4.162 20.177 1.00 84.00 280 ASP A N 1
ATOM 1946 C CA . ASP A 1 280 ? -8.214 5.105 21.248 1.00 84.00 280 ASP A CA 1
ATOM 1947 C C . ASP A 1 280 ? -9.365 6.089 21.492 1.00 84.00 280 ASP A C 1
ATOM 1949 O O . ASP A 1 280 ? -9.899 6.697 20.554 1.00 84.00 280 ASP A O 1
ATOM 1953 N N . GLY A 1 281 ? -9.743 6.233 22.764 1.00 82.06 281 GLY A N 1
ATOM 1954 C CA . GLY A 1 281 ? -10.734 7.202 23.218 1.00 82.06 281 GLY A CA 1
ATOM 1955 C C . GLY A 1 281 ? -10.281 8.655 23.041 1.00 82.06 281 GLY A C 1
ATOM 1956 O O . GLY A 1 281 ? -11.128 9.537 22.923 1.00 82.06 281 GLY A O 1
ATOM 1957 N N . ASP A 1 282 ? -8.971 8.911 22.963 1.00 85.50 282 ASP A N 1
ATOM 1958 C CA . ASP A 1 282 ? -8.403 10.169 22.481 1.00 85.50 282 ASP A CA 1
ATOM 1959 C C . ASP A 1 282 ? -8.079 10.053 20.984 1.00 85.50 282 ASP A C 1
ATOM 1961 O O . ASP A 1 282 ? -7.044 9.517 20.576 1.00 85.50 282 ASP A O 1
ATOM 1965 N N . SER A 1 283 ? -8.969 10.588 20.145 1.00 81.50 283 SER A N 1
ATOM 1966 C CA . SER A 1 283 ? -8.784 10.583 18.692 1.00 81.50 283 SER A CA 1
ATOM 1967 C C . SER A 1 283 ? -7.535 11.342 18.249 1.00 81.50 283 SER A C 1
ATOM 1969 O O . SER A 1 283 ? -6.911 10.937 17.281 1.00 81.50 283 SER A O 1
ATOM 1971 N N . THR A 1 284 ? -7.118 12.388 18.973 1.00 86.00 284 THR A N 1
ATOM 1972 C CA . THR A 1 284 ? -5.914 13.158 18.620 1.00 86.00 284 THR A CA 1
ATOM 1973 C C . THR A 1 284 ? -4.661 12.316 18.838 1.00 86.00 284 THR A C 1
ATOM 1975 O O . THR A 1 284 ? -3.742 12.332 18.020 1.00 86.00 284 THR A O 1
ATOM 1978 N N . ALA A 1 285 ? -4.621 11.558 19.936 1.00 88.69 285 ALA A N 1
ATOM 1979 C CA . ALA A 1 285 ? -3.535 10.624 20.206 1.00 88.69 285 ALA A CA 1
ATOM 1980 C C . ALA A 1 285 ? -3.530 9.452 19.210 1.00 88.69 285 ALA A C 1
ATOM 1982 O O . ALA A 1 285 ? -2.461 9.056 18.746 1.00 88.69 285 ALA A O 1
ATOM 1983 N N . GLY A 1 286 ? -4.711 8.932 18.853 1.00 87.81 286 GLY A N 1
ATOM 1984 C CA . GLY A 1 286 ? -4.878 7.925 17.801 1.00 87.81 286 GLY A CA 1
ATOM 1985 C C . GLY A 1 286 ? -4.318 8.381 16.459 1.00 87.81 286 GLY A C 1
ATOM 1986 O O . GLY A 1 286 ? -3.448 7.721 15.898 1.00 87.81 286 GLY A O 1
ATOM 1987 N N . ASP A 1 287 ? -4.751 9.549 16.007 1.00 87.75 287 ASP A N 1
ATOM 1988 C CA . ASP A 1 287 ? -4.327 10.172 14.759 1.00 87.75 287 ASP A CA 1
ATOM 1989 C C . ASP A 1 287 ? -2.810 10.409 14.710 1.00 87.75 287 ASP A C 1
ATOM 1991 O O . ASP A 1 287 ? -2.144 10.036 13.744 1.00 87.75 287 ASP A O 1
ATOM 1995 N N . ALA A 1 288 ? -2.230 10.932 15.795 1.00 91.50 288 ALA A N 1
ATOM 1996 C CA . ALA A 1 288 ? -0.785 11.125 15.895 1.00 91.50 288 ALA A CA 1
ATOM 1997 C C . ALA A 1 288 ? 0.001 9.802 15.837 1.00 91.50 288 ALA A C 1
ATOM 1999 O O . ALA A 1 288 ? 1.125 9.771 15.331 1.00 91.50 288 ALA A O 1
ATOM 2000 N N . ARG A 1 289 ? -0.562 8.697 16.351 1.00 92.94 289 ARG A N 1
ATOM 2001 C CA . ARG A 1 289 ? 0.068 7.371 16.245 1.00 92.94 289 ARG A CA 1
ATOM 2002 C C . ARG A 1 289 ? 0.018 6.814 14.830 1.00 92.94 289 ARG A C 1
ATOM 2004 O O . ARG A 1 289 ? 0.985 6.168 14.437 1.00 92.94 289 ARG A O 1
ATOM 2011 N N . LYS A 1 290 ? -1.037 7.092 14.063 1.00 91.69 290 LYS A N 1
ATOM 2012 C CA . LYS A 1 290 ? -1.101 6.727 12.642 1.00 91.69 290 LYS A CA 1
ATOM 2013 C C . LYS A 1 290 ? -0.087 7.502 11.813 1.00 91.69 290 LYS A C 1
ATOM 2015 O O . LYS A 1 290 ? 0.710 6.888 11.116 1.00 91.69 290 LYS A O 1
ATOM 2020 N N . ASP A 1 291 ? 0.008 8.819 12.011 1.00 92.81 291 ASP A N 1
ATOM 2021 C CA . ASP A 1 291 ? 1.065 9.627 11.383 1.00 92.81 291 ASP A CA 1
ATOM 2022 C C . ASP A 1 291 ? 2.467 9.084 11.729 1.00 92.81 291 ASP A C 1
ATOM 2024 O O . ASP A 1 291 ? 3.341 8.978 10.868 1.00 92.81 291 ASP A O 1
ATOM 2028 N N . ALA A 1 292 ? 2.689 8.685 12.988 1.00 94.44 292 ALA A N 1
ATOM 2029 C CA . ALA A 1 292 ? 3.948 8.071 13.407 1.00 94.44 292 ALA A CA 1
ATOM 2030 C C . ALA A 1 292 ? 4.179 6.688 12.777 1.00 94.44 292 ALA A C 1
ATOM 2032 O O . ALA A 1 292 ? 5.322 6.353 12.459 1.00 94.44 292 ALA A O 1
ATOM 20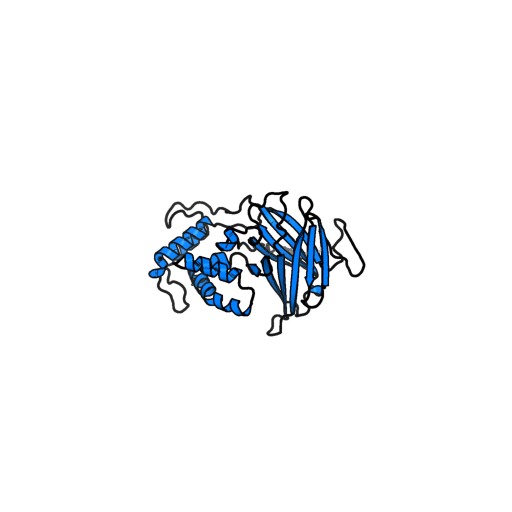33 N N . TYR A 1 293 ? 3.126 5.885 12.599 1.00 94.25 293 TYR A N 1
ATOM 2034 C CA . TYR A 1 293 ? 3.197 4.613 11.888 1.00 94.25 293 TYR A CA 1
ATOM 2035 C C . TYR A 1 293 ? 3.608 4.838 10.437 1.00 94.25 293 TYR A C 1
ATOM 2037 O O . TYR A 1 293 ? 4.585 4.220 10.014 1.00 94.25 293 TYR A O 1
ATOM 2045 N N . ASN A 1 294 ? 2.960 5.755 9.725 1.00 94.00 294 ASN A N 1
ATOM 2046 C CA . ASN A 1 294 ? 3.219 6.056 8.316 1.00 94.00 294 ASN A CA 1
ATOM 2047 C C . ASN A 1 294 ? 4.638 6.609 8.103 1.00 94.00 294 ASN A C 1
ATOM 2049 O O . ASN A 1 294 ? 5.379 6.134 7.240 1.00 94.00 294 ASN A O 1
ATOM 2053 N N . ALA A 1 295 ? 5.104 7.489 8.992 1.00 93.81 295 ALA A N 1
ATOM 2054 C CA . ALA A 1 295 ? 6.449 8.065 8.939 1.00 93.81 295 ALA A CA 1
ATOM 2055 C C . ALA A 1 295 ? 7.587 7.119 9.395 1.00 93.81 295 ALA A C 1
ATOM 2057 O O . ALA A 1 295 ? 8.766 7.486 9.320 1.00 93.81 295 ALA A O 1
ATOM 2058 N N . ALA A 1 296 ? 7.288 5.912 9.897 1.00 92.81 296 ALA A N 1
ATOM 2059 C CA . ALA A 1 296 ? 8.292 5.010 10.466 1.00 92.81 296 ALA A CA 1
ATOM 2060 C C . ALA A 1 296 ? 9.163 4.314 9.399 1.00 92.81 296 ALA A C 1
ATOM 2062 O O . ALA A 1 296 ? 8.984 3.131 9.094 1.00 92.81 296 ALA A O 1
ATOM 2063 N N . ALA A 1 297 ? 10.155 5.034 8.871 1.00 90.50 297 ALA A N 1
ATOM 2064 C CA . ALA A 1 297 ? 11.098 4.521 7.871 1.00 90.50 297 ALA A CA 1
ATOM 2065 C C . ALA A 1 297 ? 12.106 3.496 8.434 1.00 90.50 297 ALA A C 1
ATOM 2067 O O . ALA A 1 297 ? 12.522 2.571 7.737 1.00 90.50 297 ALA A O 1
ATOM 2068 N N . ASP A 1 298 ? 12.503 3.629 9.706 1.00 89.12 298 ASP A N 1
ATOM 2069 C CA . ASP A 1 298 ? 13.372 2.649 10.366 1.00 89.12 298 ASP A CA 1
ATOM 2070 C C . ASP A 1 298 ? 12.554 1.447 10.866 1.00 89.12 298 ASP A C 1
ATOM 2072 O O . ASP A 1 298 ? 11.744 1.560 11.792 1.00 89.12 298 ASP A O 1
ATOM 2076 N N . ARG A 1 299 ? 12.820 0.269 10.284 1.00 85.56 299 ARG A N 1
ATOM 2077 C CA . ARG A 1 299 ? 12.192 -1.009 10.660 1.00 85.56 299 ARG A CA 1
ATOM 2078 C C . ARG A 1 299 ? 12.366 -1.354 12.137 1.00 85.56 299 ARG A C 1
ATOM 2080 O O . ARG A 1 299 ? 11.519 -2.055 12.687 1.00 85.56 299 ARG A O 1
ATOM 2087 N N . SER A 1 300 ? 13.419 -0.866 12.798 1.00 86.62 300 SER A N 1
ATOM 2088 C CA . SER A 1 300 ? 13.622 -1.091 14.235 1.00 86.62 300 SER A CA 1
ATOM 2089 C C . SER A 1 300 ? 12.489 -0.505 15.087 1.00 86.62 300 SER A C 1
ATOM 2091 O O . SER A 1 300 ? 12.178 -1.033 16.155 1.00 86.62 300 SER A O 1
ATOM 2093 N N . MET A 1 301 ? 11.819 0.537 14.584 1.00 88.31 301 MET A N 1
ATOM 2094 C CA . MET A 1 301 ? 10.696 1.185 15.255 1.00 88.31 301 MET A CA 1
ATOM 2095 C C . MET A 1 301 ? 9.390 0.414 15.076 1.00 88.31 301 MET A C 1
ATOM 2097 O O . MET A 1 301 ? 8.473 0.594 15.860 1.00 88.31 301 MET A O 1
ATOM 2101 N N . TRP A 1 302 ? 9.272 -0.478 14.089 1.00 89.88 302 TRP A N 1
ATOM 2102 C CA . TRP A 1 302 ? 7.982 -1.094 13.752 1.00 89.88 302 TRP A CA 1
ATOM 2103 C C . TRP A 1 302 ? 7.393 -1.919 14.900 1.00 89.88 302 TRP A C 1
ATOM 2105 O O . TRP A 1 302 ? 6.175 -1.977 15.065 1.00 89.88 302 TRP A O 1
ATOM 2115 N N . GLN A 1 303 ? 8.253 -2.499 15.739 1.00 91.38 303 GLN A N 1
ATOM 2116 C CA . GLN A 1 303 ? 7.827 -3.253 16.913 1.00 91.38 303 GLN A CA 1
ATOM 2117 C C . GLN A 1 303 ? 7.096 -2.382 17.949 1.00 91.38 303 GLN A C 1
ATOM 2119 O O . GLN A 1 303 ? 6.331 -2.923 18.747 1.00 91.38 303 GLN A O 1
ATOM 2124 N N . SER A 1 304 ? 7.275 -1.053 17.946 1.00 92.81 304 SER A N 1
ATOM 2125 C CA . SER A 1 304 ? 6.569 -0.170 18.883 1.00 92.81 304 SER A CA 1
ATOM 2126 C C . SER A 1 304 ? 5.061 -0.128 18.644 1.00 92.81 304 SER A C 1
ATOM 2128 O O . SER A 1 304 ? 4.323 0.154 19.578 1.00 92.81 304 SER A O 1
ATOM 2130 N N . PHE A 1 305 ? 4.598 -0.451 17.432 1.00 92.50 305 PHE A N 1
ATOM 2131 C CA . PHE A 1 305 ? 3.171 -0.487 17.085 1.00 92.50 305 PHE A CA 1
ATOM 2132 C C . PHE A 1 305 ? 2.514 -1.839 17.385 1.00 92.50 305 PHE A C 1
ATOM 2134 O O . PHE A 1 305 ? 1.303 -1.982 17.247 1.00 92.50 305 PHE A O 1
ATOM 2141 N N . ALA A 1 306 ? 3.288 -2.849 17.801 1.00 91.56 306 ALA A N 1
ATOM 2142 C CA . ALA A 1 306 ? 2.761 -4.192 18.024 1.00 91.56 306 ALA A CA 1
ATOM 2143 C C . ALA A 1 306 ? 1.669 -4.221 19.102 1.00 91.56 306 ALA A C 1
ATOM 2145 O O . ALA A 1 306 ? 0.700 -4.954 18.951 1.00 91.56 306 ALA A O 1
ATOM 2146 N N . ALA A 1 307 ? 1.804 -3.412 20.157 1.00 88.56 307 ALA A N 1
ATOM 2147 C CA . ALA A 1 307 ? 0.802 -3.333 21.218 1.00 88.56 307 ALA A CA 1
ATOM 2148 C C . ALA A 1 307 ? -0.521 -2.718 20.726 1.00 88.56 307 ALA A C 1
ATOM 2150 O O . ALA A 1 307 ? -1.588 -3.237 21.056 1.00 88.56 307 ALA A O 1
ATOM 2151 N N . ASP A 1 308 ? -0.459 -1.666 19.901 1.00 87.75 308 ASP A N 1
ATOM 2152 C CA . ASP A 1 308 ? -1.647 -1.045 19.294 1.00 87.75 308 ASP A CA 1
ATOM 2153 C C . ASP A 1 308 ? -2.373 -2.040 18.383 1.00 87.75 308 ASP A C 1
ATOM 2155 O O . ASP A 1 308 ? -3.589 -2.223 18.487 1.00 87.75 308 ASP A O 1
ATOM 2159 N N . ILE A 1 309 ? -1.597 -2.740 17.548 1.00 90.94 309 ILE A N 1
ATOM 2160 C CA . ILE A 1 309 ? -2.106 -3.753 16.625 1.00 90.94 309 ILE A CA 1
ATOM 2161 C C . ILE A 1 309 ? -2.750 -4.905 17.395 1.00 90.94 309 ILE A C 1
ATOM 2163 O O . ILE A 1 309 ? -3.867 -5.292 17.079 1.00 90.94 309 ILE A O 1
ATOM 2167 N N . GLN A 1 310 ? -2.082 -5.438 18.421 1.00 89.62 310 GLN A N 1
ATOM 2168 C CA . GLN A 1 310 ? -2.614 -6.525 19.248 1.00 89.62 310 GLN A CA 1
ATOM 2169 C C . GLN A 1 310 ? -3.908 -6.123 19.955 1.00 89.62 310 GLN A C 1
ATOM 2171 O O . GLN A 1 310 ? -4.863 -6.890 19.938 1.00 89.62 310 GLN A O 1
ATOM 2176 N N . THR A 1 311 ? -3.957 -4.919 20.527 1.00 87.19 311 THR A N 1
ATOM 2177 C CA . THR A 1 311 ? -5.150 -4.418 21.225 1.00 87.19 311 THR A CA 1
ATOM 2178 C C . THR A 1 311 ? -6.329 -4.278 20.264 1.00 87.19 311 THR A C 1
ATOM 2180 O O . THR A 1 311 ? -7.427 -4.743 20.553 1.00 87.19 311 THR A O 1
ATOM 2183 N N . SER A 1 312 ? -6.103 -3.675 19.095 1.00 90.06 312 SER A N 1
ATOM 2184 C CA . SER A 1 312 ? -7.157 -3.488 18.094 1.00 90.06 312 SER A CA 1
ATOM 2185 C C . SER A 1 312 ? -7.611 -4.817 17.488 1.00 90.06 312 SER A C 1
ATOM 2187 O O . SER A 1 312 ? -8.805 -5.019 17.285 1.00 90.06 312 SER A O 1
ATOM 2189 N N . LEU A 1 313 ? -6.677 -5.745 17.249 1.00 90.56 313 LEU A N 1
ATOM 2190 C CA . LEU A 1 313 ? -7.000 -7.103 16.817 1.00 90.56 313 LEU A CA 1
ATOM 2191 C C . LEU A 1 313 ? -7.845 -7.829 17.859 1.00 90.56 313 LEU A C 1
ATOM 2193 O O . LEU A 1 313 ? -8.835 -8.423 17.474 1.00 90.56 313 LEU A O 1
ATOM 2197 N N . ALA A 1 314 ? -7.511 -7.745 19.147 1.00 88.56 314 ALA A N 1
ATOM 2198 C CA . ALA A 1 314 ? -8.279 -8.389 20.211 1.00 88.56 314 ALA A CA 1
ATOM 2199 C C . ALA A 1 314 ? -9.726 -7.867 20.291 1.00 88.56 314 ALA A C 1
ATOM 2201 O O . ALA A 1 314 ? -10.653 -8.636 20.528 1.00 88.56 314 ALA A O 1
ATOM 2202 N N . ILE A 1 315 ? -9.936 -6.568 20.045 1.00 89.25 315 ILE A N 1
ATOM 2203 C CA . ILE A 1 315 ? -11.278 -5.975 19.946 1.00 89.25 315 ILE A CA 1
ATOM 2204 C C . ILE A 1 315 ? -12.039 -6.531 18.739 1.00 89.25 315 ILE A C 1
ATOM 2206 O O . ILE A 1 315 ? -13.196 -6.909 18.882 1.00 89.25 315 ILE A O 1
ATOM 2210 N N . LEU A 1 316 ? -11.410 -6.564 17.561 1.00 89.75 316 LEU A N 1
ATOM 2211 C CA . LEU A 1 316 ? -12.046 -7.057 16.334 1.00 89.75 316 LEU A CA 1
ATOM 2212 C C . LEU A 1 316 ? -12.316 -8.567 16.390 1.00 89.75 316 LEU A C 1
ATOM 2214 O O . LEU A 1 316 ? -13.354 -9.015 15.915 1.00 89.75 316 LEU A O 1
ATOM 2218 N N . ASP A 1 317 ? -11.408 -9.330 16.993 1.00 88.75 317 ASP A N 1
ATOM 2219 C CA . ASP A 1 317 ? -11.514 -10.775 17.202 1.00 88.75 317 ASP A CA 1
ATOM 2220 C C . ASP A 1 317 ? -12.661 -11.118 18.160 1.00 88.75 317 ASP A C 1
ATOM 2222 O O . ASP A 1 317 ? -13.430 -12.030 17.885 1.00 88.75 317 ASP A O 1
ATOM 2226 N N . ALA A 1 318 ? -12.886 -10.312 19.206 1.00 88.44 318 ALA A N 1
ATOM 2227 C CA . ALA A 1 318 ? -14.037 -10.471 20.102 1.00 88.44 318 ALA A CA 1
ATOM 2228 C C . ALA A 1 318 ? -15.403 -10.293 19.404 1.00 88.44 318 ALA A C 1
ATOM 2230 O O . ALA A 1 318 ? -16.436 -10.654 19.969 1.00 88.44 318 ALA A O 1
ATOM 2231 N N . LEU A 1 319 ? -15.436 -9.735 18.187 1.00 88.06 319 LEU A N 1
ATOM 2232 C CA . LEU A 1 319 ? -16.656 -9.655 17.375 1.00 88.06 319 LEU A CA 1
ATOM 2233 C C . LEU A 1 319 ? -16.900 -10.943 16.574 1.00 88.06 319 LEU A C 1
ATOM 2235 O O . LEU A 1 319 ? -18.026 -11.197 16.135 1.00 88.06 319 LEU A O 1
ATOM 2239 N N . ASP A 1 320 ? -15.865 -11.762 16.375 1.00 81.69 320 ASP A N 1
ATOM 2240 C CA . ASP A 1 320 ? -15.962 -13.040 15.685 1.00 81.69 320 ASP A CA 1
ATOM 2241 C C . ASP A 1 320 ? -16.449 -14.140 16.639 1.00 81.69 320 ASP A C 1
ATOM 2243 O O . ASP A 1 320 ? -15.693 -14.876 17.267 1.00 81.69 320 ASP A O 1
ATOM 2247 N N . SER A 1 321 ? -17.770 -14.294 16.705 1.00 66.38 321 SER A N 1
ATOM 2248 C CA . SER A 1 321 ? -18.420 -15.362 17.479 1.00 66.38 321 SER A CA 1
ATOM 2249 C C . SER A 1 321 ? -18.193 -16.788 16.942 1.00 66.38 321 SER A C 1
ATOM 2251 O O . SER A 1 321 ? -18.738 -17.737 17.503 1.00 66.38 321 SER A O 1
ATOM 2253 N N . SER A 1 322 ? -17.435 -16.984 15.850 1.00 60.47 322 SER A N 1
ATOM 2254 C CA . SER A 1 322 ? -17.203 -18.317 15.269 1.00 6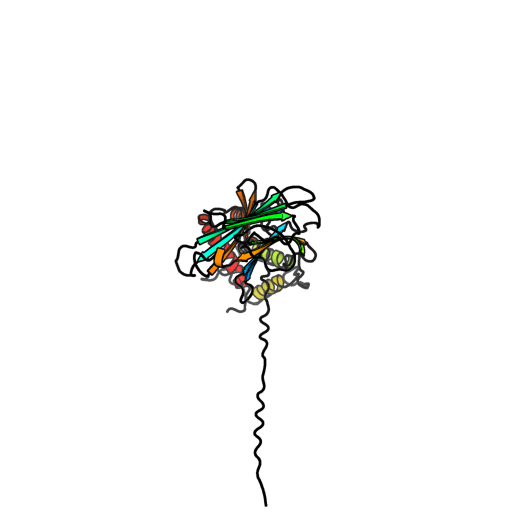0.47 322 SER A CA 1
ATOM 2255 C C . SER A 1 322 ? -16.085 -19.125 15.950 1.00 60.47 322 SER A C 1
ATOM 2257 O O . SER A 1 322 ? -15.876 -20.290 15.590 1.00 60.47 322 SER A O 1
ATOM 2259 N N . GLY A 1 323 ? -15.396 -18.532 16.934 1.00 51.47 323 GLY A N 1
ATOM 2260 C CA . GLY A 1 323 ? -14.211 -19.090 17.595 1.00 51.47 323 GLY A CA 1
ATOM 2261 C C . GLY A 1 323 ? -14.371 -19.642 19.020 1.00 51.47 323 GLY A C 1
ATOM 2262 O O . GLY A 1 323 ? -13.426 -20.285 19.484 1.00 51.47 323 GLY A O 1
ATOM 2263 N N . GLU A 1 324 ? -15.514 -19.463 19.697 1.00 41.12 324 GLU A N 1
ATOM 2264 C CA . GLU A 1 324 ? -15.760 -19.982 21.064 1.00 41.12 324 GLU A CA 1
ATOM 2265 C C . GLU A 1 324 ? -16.946 -20.957 21.170 1.00 41.12 324 GLU A C 1
ATOM 2267 O O . GLU A 1 324 ? -18.043 -20.663 20.638 1.00 41.12 324 GLU A O 1
#

Radius of gyration: 24.39 Å; chains: 1; bounding box: 57×91×60 Å